Protein AF-0000000072717178 (afdb_homodimer)

Organism: Homarus americanus (NCBI:txid6706)

Radius of gyration: 22.98 Å; Cα contacts (8 Å, |Δi|>4): 422; chains: 2; bounding box: 51×67×56 Å

pLDDT: mean 92.55, std 11.94, range [27.56, 98.5]

Nearest PDB structures (foldseek):
  2ja3-assembly1_B  TM=9.381E-01  e=1.176E-19  Homo sapiens
  2ja3-assembly3_E  TM=9.297E-01  e=3.629E-19  Homo sapiens
  2ja3-assembly2_D  TM=9.290E-01  e=1.666E-18  Homo sapiens
  2ja3-assembly3_F  TM=8.965E-01  e=1.509E-16  Homo sapiens
  3fhm-assembly2_B  TM=6.274E-01  e=1.488E-05  Agrobacterium fabrum str. C58

InterPro domains:
  IPR000644 CBS domain [PF00571] (4-40)
  IPR000644 CBS domain [PF00571] (83-129)
  IPR000644 CBS domain [PS51371] (76-138)
  IPR000644 CBS domain [SM00116] (1-43)
  IPR000644 CBS domain [SM00116] (83-130)
  IPR046342 CBS domain superfamily [G3DSA:3.10.580.10] (80-133)
  IPR046342 CBS domain superfamily [SSF54631] (1-129)

Foldseek 3Di:
DFLLVLVVVLVPDDDQKDWDAPDPVQQQTQFIAGSVLSVVLSVCCCPPPPQGDRPAAEDLDPDDDPPDDHTHHHHDVVRTGRDFAEDEPPDDLVVVLVCCVVVVFQKHFYADPRHTDGMDGPVNNVVVLVVVCVVPVVVSPPD/DFLLVLVVVLVPDDDQWDWDAPDPVQQQTQFIAGSVLSVVLSVCCCVPPPQGDRPAAEALDPDDDPPDDHTHHHHDVVRTGRDFAEDEPPDDLVVVLVCCVVVVFQKHFYADPRHTDGMDGPVNNVVVLVVVCVVPVVVSPPD

Secondary structure (DSSP, 8-state):
--HHHHHHHHHH---SEEEEES-TTT-BEEEEEEHHHHHHHHHHHHHHSTT--TTSPEE-SS---SSPPSSPPEE-GGG-BS---EEETTS-HHHHHHHHHHHT-SEEEEEETTEEEEEEEHHHHHHHHHHHHHH-GGGG---/--HHHHHHHHHH---SEEEEES-TTT-BEEEEEEHHHHHHHHHHHHHHSTT--TTSPEE-SS---SSPPSSPPEE-GGG-BS---EEETTS-HHHHHHHHHHHT-SEEEEEETTEEEEEEEHHHHHHHHHHHHHH-GGGG---

Solvent-accessible surface area (backbone atoms only — not comparable to full-atom values): 16031 Å² total; per-residue (Å²): 103,25,52,48,54,50,53,50,48,61,70,75,44,86,62,72,47,44,79,38,49,78,36,89,83,69,28,29,35,52,30,34,32,44,37,68,59,50,53,52,51,52,56,48,35,64,73,70,40,86,66,41,50,57,82,14,42,54,37,67,54,95,72,73,75,80,86,68,82,72,59,49,63,46,74,48,38,86,65,47,34,56,44,64,61,56,45,36,80,66,48,53,64,70,58,50,50,50,47,34,64,63,70,64,47,63,56,36,35,29,21,57,63,31,19,60,75,48,75,46,38,43,65,55,51,53,53,50,51,51,50,46,30,71,72,39,61,77,72,60,63,77,119,103,26,53,48,54,50,52,50,47,62,71,74,46,86,62,71,49,44,78,39,50,79,37,88,86,69,28,28,35,53,28,34,31,44,38,68,60,50,53,51,50,52,56,47,36,65,72,70,40,87,64,42,48,58,80,14,42,53,37,67,54,95,71,74,76,81,86,67,83,73,59,48,63,45,75,47,37,84,65,44,36,55,45,64,62,56,46,35,80,66,47,52,64,70,57,51,49,48,47,35,65,62,69,65,46,64,56,37,35,28,20,58,64,30,19,60,76,48,74,47,38,46,67,55,50,50,52,50,50,52,50,46,31,70,73,39,59,74,72,61,63,76,120

Sequence (286 aa):
MTPDDVEQLLREMDHNGFPVVVSRQSQYLVGFVARRDLNIAINQAKKSTEGIVGESVVLFTASVPSPWMGPPPLRLRKILDLAPITITDQMPMETVVDMFRKLGLRQTLVTHNGRLLGIITKKDVLRHIKFLESEDPESVLFNMTPDDVEQLLREMDHNGFPVVVSRQSQYLVGFVARRDLNIAINQAKKSTEGIVGESVVLFTASVPSPWMGPPPLRLRKILDLAPITITDQMPMETVVDMFRKLGLRQTLVTHNGRLLGIITKKDVLRHIKFLESEDPESVLFN

Structure (mmCIF, N/CA/C/O backbone):
data_AF-0000000072717178-model_v1
#
loop_
_entity.id
_entity.type
_entity.pdbx_description
1 polymer 'H(+)/Cl(-) exchange transporter 3-like 1'
#
loop_
_atom_site.group_PDB
_atom_site.id
_atom_site.type_symbol
_atom_site.label_atom_id
_atom_site.label_alt_id
_atom_site.label_comp_id
_atom_site.label_asym_id
_atom_site.label_entity_id
_atom_site.label_seq_id
_atom_site.pdbx_PDB_ins_code
_atom_site.Cartn_x
_atom_site.Cartn_y
_atom_site.Cartn_z
_atom_site.occupancy
_atom_site.B_iso_or_equiv
_atom_site.auth_seq_id
_atom_site.auth_comp_id
_atom_site.auth_asym_id
_atom_site.auth_atom_id
_atom_site.pdbx_PDB_model_num
ATOM 1 N N . MET A 1 1 ? -6.152 22.844 -4.453 1 93.75 1 MET A N 1
ATOM 2 C CA . MET A 1 1 ? -6.93 23.391 -3.342 1 93.75 1 MET A CA 1
ATOM 3 C C . MET A 1 1 ? -6.195 24.547 -2.684 1 93.75 1 MET A C 1
ATOM 5 O O . MET A 1 1 ? -4.965 24.609 -2.697 1 93.75 1 MET A O 1
ATOM 9 N N . THR A 1 2 ? -7.039 25.516 -2.027 1 96.88 2 THR A N 1
ATOM 10 C CA . THR A 1 2 ? -6.449 26.703 -1.421 1 96.88 2 THR A CA 1
ATOM 11 C C . THR A 1 2 ? -6.504 26.625 0.102 1 96.88 2 THR A C 1
ATOM 13 O O . THR A 1 2 ? -7.176 25.75 0.656 1 96.88 2 THR A O 1
ATOM 16 N N . PRO A 1 3 ? -5.734 27.531 0.797 1 97.5 3 PRO A N 1
ATOM 17 C CA . PRO A 1 3 ? -5.855 27.594 2.256 1 97.5 3 PRO A CA 1
ATOM 18 C C . PRO A 1 3 ? -7.293 27.828 2.719 1 97.5 3 PRO A C 1
ATOM 20 O O . PRO A 1 3 ? -7.734 27.219 3.699 1 97.5 3 PRO A O 1
ATOM 23 N N . ASP A 1 4 ? -8.016 28.578 1.967 1 97.25 4 ASP A N 1
ATOM 24 C CA . ASP A 1 4 ? -9.414 28.797 2.314 1 97.25 4 ASP A CA 1
ATOM 25 C C . ASP A 1 4 ? -10.227 27.516 2.17 1 97.25 4 ASP A C 1
ATOM 27 O O . ASP A 1 4 ? -11.094 27.219 2.998 1 97.25 4 ASP A O 1
ATOM 31 N N . ASP A 1 5 ? -10.008 26.828 1.122 1 96.88 5 ASP A N 1
ATOM 32 C CA . ASP A 1 5 ? -10.672 25.547 0.936 1 96.88 5 ASP A CA 1
ATOM 33 C C . ASP A 1 5 ? -10.367 24.594 2.092 1 96.88 5 ASP A C 1
ATOM 35 O O . ASP A 1 5 ? -11.258 23.891 2.578 1 96.88 5 ASP A O 1
ATOM 39 N N . VAL A 1 6 ? -9.133 24.578 2.543 1 97.19 6 VAL A N 1
ATOM 40 C CA . VAL A 1 6 ? -8.695 23.672 3.602 1 97.19 6 VAL A CA 1
ATOM 41 C C . VAL A 1 6 ? -9.391 24.031 4.91 1 97.19 6 VAL A C 1
ATOM 43 O O . VAL A 1 6 ? -9.852 23.156 5.641 1 97.19 6 VAL A O 1
ATOM 46 N N . GLU A 1 7 ? -9.445 25.297 5.156 1 96.56 7 GLU A N 1
ATOM 47 C CA . GLU A 1 7 ? -10.133 25.734 6.363 1 96.56 7 GLU A CA 1
ATOM 48 C C . GLU A 1 7 ? -11.602 25.328 6.348 1 96.56 7 GLU A C 1
ATOM 50 O O . GLU A 1 7 ? -12.148 24.922 7.371 1 96.56 7 GLU A O 1
ATOM 55 N N . GLN A 1 8 ? -12.172 25.453 5.207 1 96.94 8 GLN A N 1
ATOM 56 C CA . GLN A 1 8 ? -13.562 25.031 5.07 1 96.94 8 GLN A CA 1
ATOM 57 C C . GLN A 1 8 ? -13.703 23.531 5.316 1 96.94 8 GLN A C 1
ATOM 59 O O . GLN A 1 8 ? -14.625 23.094 6 1 96.94 8 GLN A O 1
ATOM 64 N N . LEU A 1 9 ? -12.789 22.797 4.777 1 95.94 9 LEU A N 1
ATOM 65 C CA . LEU A 1 9 ? -12.766 21.344 4.969 1 95.94 9 LEU A CA 1
ATOM 66 C C . LEU A 1 9 ? -12.648 21 6.449 1 95.94 9 LEU A C 1
ATOM 68 O O . LEU A 1 9 ? -13.359 20.125 6.941 1 95.94 9 LEU A O 1
ATOM 72 N N . LEU A 1 10 ? -11.797 21.734 7.164 1 96.25 10 LEU A N 1
ATOM 73 C CA . LEU A 1 10 ? -11.562 21.484 8.578 1 96.25 10 LEU A CA 1
ATOM 74 C C . LEU A 1 10 ? -12.797 21.812 9.406 1 96.25 10 LEU A C 1
ATOM 76 O O . LEU A 1 10 ? -13.062 21.172 10.422 1 96.25 10 LEU A O 1
ATOM 80 N N . ARG A 1 11 ? -13.547 22.703 8.914 1 96.19 11 ARG A N 1
ATOM 81 C CA . ARG A 1 11 ? -14.766 23.094 9.617 1 96.19 11 ARG A CA 1
ATOM 82 C C . ARG A 1 11 ? -15.891 22.094 9.367 1 96.19 11 ARG A C 1
ATOM 84 O O . ARG A 1 11 ? -16.672 21.797 10.266 1 96.19 11 ARG A O 1
ATOM 91 N N . GLU A 1 12 ? -15.891 21.516 8.266 1 96.38 12 GLU A N 1
ATOM 92 C CA . GLU A 1 12 ? -17.047 20.734 7.828 1 96.38 12 GLU A CA 1
ATOM 93 C C . GLU A 1 12 ? -16.859 19.25 8.133 1 96.38 12 GLU A C 1
ATOM 95 O O . GLU A 1 12 ? -17.828 18.5 8.188 1 96.38 12 GLU A O 1
ATOM 100 N N . MET A 1 13 ? -15.625 18.844 8.242 1 92.5 13 MET A N 1
ATOM 101 C CA . MET A 1 13 ? -15.359 17.422 8.414 1 92.5 13 MET A CA 1
ATOM 102 C C . MET A 1 13 ? -14.805 17.141 9.812 1 92.5 13 MET A C 1
ATOM 104 O O . MET A 1 13 ? -14.102 17.969 10.383 1 92.5 13 MET A O 1
ATOM 108 N N . ASP A 1 14 ? -15.086 15.961 10.25 1 91.56 14 ASP A N 1
ATOM 109 C CA . ASP A 1 14 ? -14.656 15.594 11.594 1 91.56 14 ASP A CA 1
ATOM 110 C C . ASP A 1 14 ? -13.531 14.562 11.547 1 91.56 14 ASP A C 1
ATOM 112 O O . ASP A 1 14 ? -13.086 14.07 12.586 1 91.56 14 ASP A O 1
ATOM 116 N N . HIS A 1 15 ? -12.984 14.344 10.477 1 91.88 15 HIS A N 1
ATOM 117 C CA . HIS A 1 15 ? -11.93 13.352 10.336 1 91.88 15 HIS A CA 1
ATOM 118 C C . HIS A 1 15 ? -10.648 13.797 11.023 1 91.88 15 HIS A C 1
ATOM 120 O O . HIS A 1 15 ? -10.344 14.992 11.055 1 91.88 15 HIS A O 1
ATOM 126 N N . ASN A 1 16 ? -9.883 12.875 11.562 1 94.12 16 ASN A N 1
ATOM 127 C CA . ASN A 1 16 ? -8.641 13.156 12.266 1 94.12 16 ASN A CA 1
ATOM 128 C C . ASN A 1 16 ? -7.484 13.391 11.297 1 94.12 16 ASN A C 1
ATOM 130 O O . ASN A 1 16 ? -6.391 13.773 11.703 1 94.12 16 ASN A O 1
ATOM 134 N N . GLY A 1 17 ? -7.684 13.195 10.023 1 97.19 17 GLY A N 1
ATOM 135 C CA . GLY A 1 17 ? -6.703 13.422 8.969 1 97.19 17 GLY A CA 1
ATOM 136 C C . GLY A 1 17 ? -7.27 13.219 7.578 1 97.19 17 GLY A C 1
ATOM 137 O O . GLY A 1 17 ? -8.453 12.906 7.422 1 97.19 17 GLY A O 1
ATOM 138 N N . PHE A 1 18 ? -6.402 13.523 6.648 1 97.56 18 PHE A N 1
ATOM 139 C CA . PHE A 1 18 ? -6.863 13.523 5.266 1 97.56 18 PHE A CA 1
ATOM 140 C C . PHE A 1 18 ? -5.832 12.875 4.352 1 97.56 18 PHE A C 1
ATOM 142 O O . PHE A 1 18 ? -4.652 13.234 4.379 1 97.56 18 PHE A O 1
ATOM 149 N N . PRO A 1 19 ? -6.301 11.891 3.561 1 97.81 19 PRO A N 1
ATOM 150 C CA . PRO A 1 19 ? -5.383 11.375 2.543 1 97.81 19 PRO A CA 1
ATOM 151 C C . PRO A 1 19 ? -5.066 12.398 1.457 1 97.81 19 PRO A C 1
ATOM 153 O O . PRO A 1 19 ? -5.902 13.258 1.147 1 97.81 19 PRO A O 1
ATOM 156 N N . VAL A 1 20 ? -3.906 12.344 1.02 1 97.56 20 VAL A N 1
ATOM 157 C CA . VAL A 1 20 ? -3.477 13.141 -0.122 1 97.56 20 VAL A CA 1
ATOM 158 C C . VAL A 1 20 ? -3.244 12.234 -1.331 1 97.56 20 VAL A C 1
ATOM 160 O O . VAL A 1 20 ? -2.562 11.219 -1.228 1 97.56 20 VAL A O 1
ATOM 163 N N . VAL A 1 21 ? -3.859 12.594 -2.439 1 96.25 21 VAL A N 1
ATOM 164 C CA . VAL A 1 21 ? -3.736 11.805 -3.66 1 96.25 21 VAL A CA 1
ATOM 165 C C . VAL A 1 21 ? -3.119 12.656 -4.766 1 96.25 21 VAL A C 1
ATOM 167 O O . VAL A 1 21 ? -3.078 13.883 -4.66 1 96.25 21 VAL A O 1
ATOM 170 N N . VAL A 1 22 ? -2.619 11.969 -5.793 1 92.88 22 VAL A N 1
ATOM 171 C CA . VAL A 1 22 ? -1.972 12.664 -6.898 1 92.88 22 VAL A CA 1
ATOM 172 C C . VAL A 1 22 ? -2.965 13.609 -7.57 1 92.88 22 VAL A C 1
ATOM 174 O O . VAL A 1 22 ? -2.617 14.742 -7.91 1 92.88 22 VAL A O 1
ATOM 177 N N . SER A 1 23 ? -4.105 13.117 -7.777 1 93.25 23 SER A N 1
ATOM 178 C CA . SER A 1 23 ? -5.188 13.906 -8.359 1 93.25 23 SER A CA 1
ATOM 179 C C . SER A 1 23 ? -6.547 13.289 -8.047 1 93.25 23 SER A C 1
ATOM 181 O O . SER A 1 23 ? -6.637 12.109 -7.707 1 93.25 23 SER A O 1
ATOM 183 N N . ARG A 1 24 ? -7.539 14.148 -8.242 1 92.75 24 ARG A N 1
ATOM 184 C CA . ARG A 1 24 ? -8.898 13.656 -8.023 1 92.75 24 ARG A CA 1
ATOM 185 C C . ARG A 1 24 ? -9.242 12.547 -9.008 1 92.75 24 ARG A C 1
ATOM 187 O O . ARG A 1 24 ? -9.938 11.594 -8.656 1 92.75 24 ARG A O 1
ATOM 194 N N . GLN A 1 25 ? -8.688 12.617 -10.148 1 93.94 25 GLN A N 1
ATOM 195 C CA . GLN A 1 25 ? -9 11.672 -11.211 1 93.94 25 GLN A CA 1
ATOM 196 C C . GLN A 1 25 ? -8.289 10.336 -10.992 1 93.94 25 GLN A C 1
ATOM 198 O O . GLN A 1 25 ? -8.914 9.273 -11.102 1 93.94 25 GLN A O 1
ATOM 203 N N . SER A 1 26 ? -7.02 10.375 -10.609 1 91.62 26 SER A N 1
ATOM 204 C CA . SER A 1 26 ? -6.25 9.141 -10.539 1 91.62 26 SER A CA 1
ATOM 205 C C . SER A 1 26 ? -6.445 8.438 -9.203 1 91.62 26 SER A C 1
ATOM 207 O O . SER A 1 26 ? -6.398 7.211 -9.117 1 91.62 26 SER A O 1
ATOM 209 N N . GLN A 1 27 ? -6.637 9.211 -8.148 1 94.62 27 GLN A N 1
ATOM 210 C CA . GLN A 1 27 ? -6.887 8.758 -6.785 1 94.62 27 GLN A CA 1
ATOM 211 C C . GLN A 1 27 ? -5.711 7.941 -6.254 1 94.62 27 GLN A C 1
ATOM 213 O O . GLN A 1 27 ? -5.848 7.207 -5.273 1 94.62 27 GLN A O 1
ATOM 218 N N . TYR A 1 28 ? -4.516 8.078 -6.91 1 93.31 28 TYR A N 1
ATOM 219 C CA . TYR A 1 28 ? -3.352 7.375 -6.383 1 93.31 28 TYR A CA 1
ATOM 220 C C . TYR A 1 28 ? -2.861 8.023 -5.094 1 93.31 28 TYR A C 1
ATOM 222 O O . TYR A 1 28 ? -2.67 9.242 -5.039 1 93.31 28 TYR A O 1
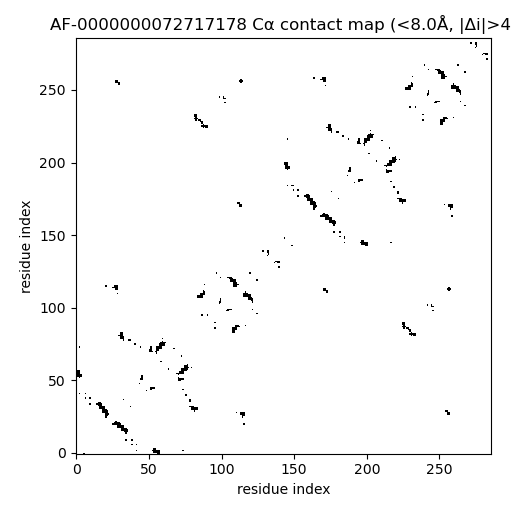ATOM 230 N N . LEU A 1 29 ? -2.66 7.203 -4.105 1 96.06 29 LEU A N 1
ATOM 231 C CA . LEU A 1 29 ? -2.348 7.684 -2.762 1 96.06 29 LEU A CA 1
ATOM 232 C C . LEU A 1 29 ? -0.903 8.164 -2.678 1 96.06 29 LEU A C 1
ATOM 234 O O . LEU A 1 29 ? 0.013 7.48 -3.141 1 96.06 29 LEU A O 1
ATOM 238 N N . VAL A 1 30 ? -0.705 9.359 -2.08 1 95.69 30 VAL A N 1
ATOM 239 C CA . VAL A 1 30 ? 0.627 9.914 -1.868 1 95.69 30 VAL A CA 1
ATOM 240 C C . VAL A 1 30 ? 0.988 9.844 -0.386 1 95.69 30 VAL A C 1
ATOM 242 O O . VAL A 1 30 ? 2.125 9.523 -0.031 1 95.69 30 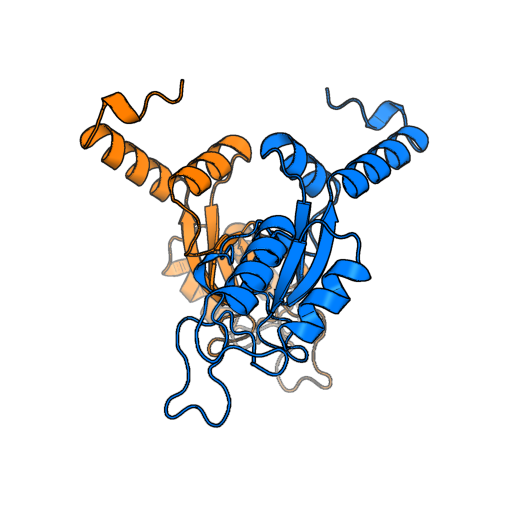VAL A O 1
ATOM 245 N N . GLY A 1 31 ? 0.033 10.164 0.408 1 97.75 31 GLY A N 1
ATOM 246 C CA . GLY A 1 31 ? 0.306 10.219 1.836 1 97.75 31 GLY A CA 1
ATOM 247 C C . GLY A 1 31 ? -0.907 10.602 2.66 1 97.75 31 GLY A C 1
ATOM 248 O O . GLY A 1 31 ? -2.045 10.445 2.213 1 97.75 31 GLY A O 1
ATOM 249 N N . PHE A 1 32 ? -0.586 10.977 3.816 1 98.38 32 PHE A N 1
ATOM 250 C CA . PHE A 1 32 ? -1.619 11.312 4.789 1 98.38 32 PHE A CA 1
ATOM 251 C C . PHE A 1 32 ? -1.189 12.5 5.648 1 98.38 32 PHE A C 1
ATOM 253 O O . PHE A 1 32 ? -0.033 12.578 6.066 1 98.38 32 PHE A O 1
ATOM 260 N N . VAL A 1 33 ? -2.195 13.461 5.867 1 98.5 33 VAL A N 1
ATOM 261 C CA . VAL A 1 33 ? -1.89 14.594 6.727 1 98.5 33 VAL A CA 1
ATOM 262 C C . VAL A 1 33 ? -2.844 14.617 7.918 1 98.5 33 VAL A C 1
ATOM 264 O O . VAL A 1 33 ? -4.059 14.492 7.75 1 98.5 33 VAL A O 1
ATOM 267 N N . ALA A 1 34 ? -2.273 14.719 9.125 1 97.94 34 ALA A N 1
ATOM 268 C CA . ALA A 1 34 ? -3.09 14.812 10.336 1 97.94 34 ALA A CA 1
ATOM 269 C C . ALA A 1 34 ? -3.824 16.156 10.398 1 97.94 34 ALA A C 1
ATOM 271 O O . ALA A 1 34 ? -3.264 17.188 10.039 1 97.94 34 ALA A O 1
ATOM 272 N N . ARG A 1 35 ? -5.016 16.125 10.844 1 97.38 35 ARG A N 1
ATOM 273 C CA . ARG A 1 35 ? -5.832 17.328 10.977 1 97.38 35 ARG A CA 1
ATOM 274 C C . ARG A 1 35 ? -5.105 18.375 11.805 1 97.38 35 ARG A C 1
ATOM 276 O O . ARG A 1 35 ? -5.051 19.547 11.414 1 97.38 35 ARG A O 1
ATOM 283 N N . ARG A 1 36 ? -4.574 17.969 12.914 1 97.38 36 ARG A N 1
ATOM 284 C CA . ARG A 1 36 ? -3.895 18.891 13.828 1 97.38 36 ARG A CA 1
ATOM 285 C C . ARG A 1 36 ? -2.756 19.625 13.117 1 97.38 36 ARG A C 1
ATOM 287 O O . ARG A 1 36 ? -2.666 20.844 13.172 1 97.38 36 ARG A O 1
ATOM 294 N N . ASP A 1 37 ? -1.938 18.875 12.43 1 98.12 37 ASP A N 1
ATOM 295 C CA . ASP A 1 37 ? -0.793 19.469 11.742 1 98.12 37 ASP A CA 1
ATOM 296 C C . ASP A 1 37 ? -1.247 20.422 10.641 1 98.12 37 ASP A C 1
ATOM 298 O O . ASP A 1 37 ? -0.659 21.484 10.445 1 98.12 37 ASP A O 1
ATOM 302 N N . LEU A 1 38 ? -2.279 20 9.969 1 97.81 38 LEU A N 1
ATOM 303 C CA . LEU A 1 38 ? -2.818 20.812 8.883 1 97.81 38 LEU A CA 1
ATOM 304 C C . LEU A 1 38 ? -3.355 22.141 9.406 1 97.81 38 LEU A C 1
ATOM 306 O O . LEU A 1 38 ? -3.059 23.188 8.852 1 97.81 38 LEU A O 1
ATOM 310 N N . ASN A 1 39 ? -4.086 22.078 10.469 1 97.38 39 ASN A N 1
ATOM 311 C CA . ASN A 1 39 ? -4.641 23.281 11.094 1 97.38 39 ASN A CA 1
ATOM 312 C C . ASN A 1 39 ? -3.543 24.234 11.523 1 97.38 39 ASN A C 1
ATOM 314 O O . ASN A 1 39 ? -3.604 25.438 11.219 1 97.38 39 ASN A O 1
ATOM 318 N N . ILE A 1 40 ? -2.545 23.734 12.133 1 97.81 40 ILE A N 1
ATOM 319 C CA . ILE A 1 40 ? -1.432 24.547 12.609 1 97.81 40 ILE A CA 1
ATOM 320 C C . ILE A 1 40 ? -0.71 25.172 11.422 1 97.81 40 ILE A C 1
ATOM 322 O O . ILE A 1 40 ? -0.432 26.375 11.43 1 97.81 40 ILE A O 1
ATOM 326 N N . ALA A 1 41 ? -0.449 24.375 10.438 1 97.88 41 ALA A N 1
ATOM 327 C CA . ALA A 1 41 ? 0.328 24.844 9.289 1 97.88 41 ALA A CA 1
ATOM 328 C C . ALA A 1 41 ? -0.412 25.953 8.539 1 97.88 41 ALA A C 1
ATOM 330 O O . ALA A 1 41 ? 0.186 26.953 8.148 1 97.88 41 ALA A O 1
ATOM 331 N N . ILE A 1 42 ? -1.714 25.844 8.359 1 96.69 42 ILE A N 1
ATOM 332 C CA . ILE A 1 42 ? -2.518 26.812 7.617 1 96.69 42 ILE A CA 1
ATOM 333 C C . ILE A 1 42 ? -2.58 28.141 8.391 1 96.69 42 ILE A C 1
ATOM 335 O O . ILE A 1 42 ? -2.379 29.203 7.82 1 96.69 42 ILE A O 1
ATOM 339 N N . ASN A 1 43 ? -2.836 28.016 9.672 1 95.94 43 ASN A N 1
ATOM 340 C CA . ASN A 1 43 ? -2.936 29.203 10.508 1 95.94 43 ASN A CA 1
ATOM 341 C C . ASN A 1 43 ? -1.61 29.953 10.578 1 95.94 43 ASN A C 1
ATOM 343 O O . ASN A 1 43 ? -1.583 31.188 10.477 1 95.94 43 ASN A O 1
ATOM 347 N N . GLN A 1 44 ? -0.558 29.188 10.703 1 96.81 44 GLN A N 1
ATOM 348 C CA . GLN A 1 44 ? 0.764 29.797 10.75 1 96.81 44 GLN A CA 1
ATOM 349 C C . GLN A 1 44 ? 1.101 30.484 9.43 1 96.81 44 GLN A C 1
ATOM 351 O O . GLN A 1 44 ? 1.641 31.594 9.414 1 96.81 44 GLN A O 1
ATOM 356 N N . ALA A 1 45 ? 0.785 29.875 8.352 1 96.19 45 ALA A N 1
ATOM 357 C CA . ALA A 1 45 ? 1.111 30.391 7.027 1 96.19 45 ALA A CA 1
ATOM 358 C C . ALA A 1 45 ? 0.362 31.703 6.762 1 96.19 45 ALA A C 1
ATOM 360 O O . ALA A 1 45 ? 0.938 32.656 6.242 1 96.19 45 ALA A O 1
ATOM 361 N N . LYS A 1 46 ? -0.812 31.812 7.098 1 92.25 46 LYS A N 1
ATOM 362 C CA . LYS A 1 46 ? -1.637 33 6.859 1 92.25 46 LYS A CA 1
ATOM 363 C C . LYS A 1 46 ? -1.162 34.188 7.703 1 92.25 46 LYS A C 1
ATOM 365 O O . LYS A 1 46 ? -1.299 35.344 7.297 1 92.25 46 LYS A O 1
ATOM 370 N N . LYS A 1 47 ? -0.496 33.844 8.781 1 93.62 47 LYS A N 1
ATOM 371 C CA . LYS A 1 47 ? -0.088 34.875 9.711 1 93.62 47 LYS A CA 1
ATOM 372 C C . LYS A 1 47 ? 1.354 35.312 9.461 1 93.62 47 LYS A C 1
ATOM 374 O O . LYS A 1 47 ? 1.684 36.5 9.562 1 93.62 47 LYS A O 1
ATOM 379 N N . SER A 1 48 ? 2.148 34.312 9.062 1 94.06 48 SER A N 1
ATOM 380 C CA . SER A 1 48 ? 3.576 34.594 9.203 1 94.06 48 SER A CA 1
ATOM 381 C C . SER A 1 48 ? 4.293 34.469 7.859 1 94.06 48 SER A C 1
ATOM 383 O O . SER A 1 48 ? 5.426 34.938 7.711 1 94.06 48 SER A O 1
ATOM 385 N N . THR A 1 49 ? 3.658 33.875 6.918 1 92.31 49 THR A N 1
ATOM 386 C CA . THR A 1 49 ? 4.383 33.625 5.676 1 92.31 49 THR A CA 1
ATOM 387 C C . THR A 1 49 ? 4.078 34.719 4.656 1 92.31 49 THR A C 1
ATOM 389 O O . THR A 1 49 ? 2.926 34.906 4.266 1 92.31 49 THR A O 1
ATOM 392 N N . GLU A 1 50 ? 5.059 35.438 4.223 1 93 50 GLU A N 1
ATOM 393 C CA . GLU A 1 50 ? 4.895 36.531 3.297 1 93 50 GLU A CA 1
ATOM 394 C C . GLU A 1 50 ? 4.297 36.094 1.973 1 93 50 GLU A C 1
ATOM 396 O O . GLU A 1 50 ? 4.762 35.094 1.387 1 93 50 GLU A O 1
ATOM 401 N N . GLY A 1 51 ? 3.293 36.812 1.541 1 94.94 51 GLY A N 1
ATOM 402 C CA . GLY A 1 51 ? 2.727 36.594 0.217 1 94.94 51 GLY A CA 1
ATOM 403 C C . GLY A 1 51 ? 1.64 35.531 0.189 1 94.94 51 GLY A C 1
ATOM 404 O O . GLY A 1 51 ? 0.874 35.438 -0.773 1 94.94 51 GLY A O 1
ATOM 405 N N . ILE A 1 52 ? 1.531 34.75 1.243 1 96.75 52 ILE A N 1
ATOM 406 C CA . ILE A 1 52 ? 0.509 33.719 1.273 1 96.75 52 ILE A CA 1
ATOM 407 C C . ILE A 1 52 ? -0.859 34.344 1.527 1 96.75 52 ILE A C 1
ATOM 409 O O . ILE A 1 52 ? -1.016 35.156 2.439 1 96.75 52 ILE A O 1
ATOM 413 N N . VAL A 1 53 ? -1.762 33.969 0.662 1 96 53 VAL A N 1
ATOM 414 C CA . VAL A 1 53 ? -3.127 34.469 0.811 1 96 53 VAL A CA 1
ATOM 415 C C . VAL A 1 53 ? -4.109 33.312 0.752 1 96 53 VAL A C 1
ATOM 417 O O . VAL A 1 53 ? -3.713 32.156 0.494 1 96 53 VAL A O 1
ATOM 420 N N . GLY A 1 54 ? -5.379 33.594 0.959 1 96.06 54 GLY A N 1
ATOM 421 C CA . GLY A 1 54 ? -6.422 32.594 0.978 1 96.06 54 GLY A CA 1
ATOM 422 C C . GLY A 1 54 ? -6.578 31.859 -0.351 1 96.06 54 GLY A C 1
ATOM 423 O O . GLY A 1 54 ? -7.043 30.719 -0.396 1 96.06 54 GLY A O 1
ATOM 424 N N . GLU A 1 55 ? -6.113 32.562 -1.432 1 95.62 55 GLU A N 1
ATOM 425 C CA . GLU A 1 55 ? -6.285 32.031 -2.781 1 95.62 55 GLU A CA 1
ATOM 426 C C . GLU A 1 55 ? -5.023 31.328 -3.264 1 95.62 55 GLU A C 1
ATOM 428 O O . GLU A 1 55 ? -5.004 30.75 -4.355 1 95.62 55 GLU A O 1
ATOM 433 N N . SER A 1 56 ? -3.99 31.297 -2.367 1 97.19 56 SER A N 1
ATOM 434 C CA . SER A 1 56 ? -2.791 30.547 -2.721 1 97.19 56 SER A CA 1
ATOM 435 C C . SER A 1 56 ? -3.102 29.062 -2.922 1 97.19 56 SER A C 1
ATOM 437 O O . SER A 1 56 ? -4.098 28.562 -2.398 1 97.19 56 SER A O 1
ATOM 439 N N . VAL A 1 57 ? -2.238 28.469 -3.691 1 96.5 57 VAL A N 1
ATOM 440 C CA . VAL A 1 57 ? -2.402 27.031 -3.893 1 96.5 57 VAL A CA 1
ATOM 441 C C . VAL A 1 57 ? -1.598 26.266 -2.844 1 96.5 57 VAL A C 1
ATOM 443 O O . VAL A 1 57 ? -0.453 26.609 -2.551 1 96.5 57 VAL A O 1
ATOM 446 N N . VAL A 1 58 ? -2.307 25.281 -2.252 1 97.38 58 VAL A N 1
ATOM 447 C CA . VAL A 1 58 ? -1.618 24.406 -1.309 1 97.38 58 VAL A CA 1
ATOM 448 C C . VAL A 1 58 ? -0.96 23.25 -2.061 1 97.38 58 VAL A C 1
ATOM 450 O O . VAL A 1 58 ? -1.609 22.578 -2.861 1 97.38 58 VAL A O 1
ATOM 453 N N . LEU A 1 59 ? 0.345 23.062 -1.831 1 96.5 59 LEU A N 1
ATOM 454 C CA . LEU A 1 59 ? 1.082 22 -2.508 1 96.5 59 LEU A CA 1
ATOM 455 C C . LEU A 1 59 ? 1.727 21.062 -1.497 1 96.5 59 LEU A C 1
ATOM 457 O O . LEU A 1 59 ? 2.275 21.516 -0.487 1 96.5 59 LEU A O 1
ATOM 461 N N . PHE A 1 60 ? 1.566 19.75 -1.802 1 95.94 60 PHE A N 1
ATOM 462 C CA . PHE A 1 60 ? 2.234 18.734 -0.988 1 95.94 60 PHE A CA 1
ATOM 463 C C . PHE A 1 60 ? 3.412 18.125 -1.74 1 95.94 60 PHE A C 1
ATOM 465 O O . PHE A 1 60 ? 3.998 17.141 -1.292 1 95.94 60 PHE A O 1
ATOM 472 N N . THR A 1 61 ? 3.75 18.703 -2.83 1 92.88 61 THR A N 1
ATOM 473 C CA . THR A 1 61 ? 4.797 18.188 -3.695 1 92.88 61 THR A CA 1
ATOM 474 C C . THR A 1 61 ? 6.172 18.672 -3.24 1 92.88 61 THR A C 1
ATOM 476 O O . THR A 1 61 ? 6.273 19.656 -2.51 1 92.88 61 THR A O 1
ATOM 479 N N . ALA A 1 62 ? 7.199 17.938 -3.67 1 88.5 62 ALA A N 1
ATOM 480 C CA . ALA A 1 62 ? 8.57 18.266 -3.297 1 88.5 62 ALA A CA 1
ATOM 481 C C . ALA A 1 62 ? 9.062 19.5 -4.047 1 88.5 62 ALA A C 1
ATOM 483 O O . ALA A 1 62 ? 9.906 20.25 -3.551 1 88.5 62 ALA A O 1
ATOM 484 N N . SER A 1 63 ? 8.594 19.781 -5.273 1 91.12 63 SER A N 1
ATOM 485 C CA . SER A 1 63 ? 9.039 20.906 -6.082 1 91.12 63 SER A CA 1
ATOM 486 C C . SER A 1 63 ? 7.855 21.75 -6.547 1 91.12 63 SER A C 1
ATOM 488 O O . SER A 1 63 ? 6.727 21.266 -6.621 1 91.12 63 SER A O 1
ATOM 490 N N . VAL A 1 64 ? 8.219 23.047 -6.645 1 91.19 64 VAL A N 1
ATOM 491 C CA . VAL A 1 64 ? 7.227 23.984 -7.156 1 91.19 64 VAL A CA 1
ATOM 492 C C . VAL A 1 64 ? 7.609 24.422 -8.562 1 91.19 64 VAL A C 1
ATOM 494 O O . VAL A 1 64 ? 8.75 24.828 -8.805 1 91.19 64 VAL A O 1
ATOM 497 N N . PRO A 1 65 ? 6.66 24.281 -9.438 1 86.5 65 PRO A N 1
ATOM 498 C CA . PRO A 1 65 ? 6.992 24.781 -10.773 1 86.5 65 PRO A CA 1
ATOM 499 C C . PRO A 1 65 ? 7.473 26.234 -10.758 1 86.5 65 PRO A C 1
ATOM 501 O O . PRO A 1 65 ? 6.973 27.047 -9.969 1 86.5 65 PRO A O 1
ATOM 504 N N . SER A 1 66 ? 8.516 26.609 -11.562 1 89.5 66 SER A N 1
ATOM 505 C CA . SER A 1 66 ? 9.055 27.969 -11.688 1 89.5 66 SER A CA 1
ATOM 506 C C . SER A 1 66 ? 9.07 28.422 -13.141 1 89.5 66 SER A C 1
ATOM 508 O O . SER A 1 66 ? 9.477 27.672 -14.031 1 89.5 66 SER A O 1
ATOM 510 N N . PRO A 1 67 ? 8.664 29.734 -13.414 1 90.69 67 PRO A N 1
ATOM 511 C CA . PRO A 1 67 ? 8.133 30.734 -12.477 1 90.69 67 PRO A CA 1
ATOM 512 C C . PRO A 1 67 ? 6.688 30.438 -12.07 1 90.69 67 PRO A C 1
ATOM 514 O O . PRO A 1 67 ? 5.938 29.828 -12.844 1 90.69 67 PRO A O 1
ATOM 517 N N . TRP A 1 68 ? 6.293 30.719 -10.758 1 91.88 68 TRP A N 1
ATOM 518 C CA . TRP A 1 68 ? 4.918 30.609 -10.273 1 91.88 68 TRP A CA 1
ATOM 519 C C . TRP A 1 68 ? 4.137 31.891 -10.555 1 91.88 68 TRP A C 1
ATOM 521 O O . TRP A 1 68 ? 4.602 33 -10.25 1 91.88 68 TRP A O 1
ATOM 531 N N . MET A 1 69 ? 3.131 31.641 -11.258 1 90.44 69 MET A N 1
ATOM 532 C CA . MET A 1 69 ? 2.295 32.781 -11.562 1 90.44 69 MET A CA 1
ATOM 533 C C . MET A 1 69 ? 1.241 33 -10.484 1 90.44 69 MET A C 1
ATOM 535 O O . MET A 1 69 ? 0.536 32.062 -10.109 1 90.44 69 MET A O 1
ATOM 539 N N . GLY A 1 70 ? 1.202 34.312 -9.914 1 90.44 70 GLY A N 1
ATOM 540 C CA . GLY A 1 70 ? 0.245 34.594 -8.859 1 90.44 70 GLY A CA 1
ATOM 541 C C . GLY A 1 70 ? 0.867 34.594 -7.473 1 90.44 70 GLY A C 1
ATOM 542 O O . GLY A 1 70 ? 2.076 34.781 -7.328 1 90.44 70 GLY A O 1
ATOM 543 N N . PRO A 1 71 ? -0.045 34.531 -6.516 1 94.56 71 PRO A N 1
ATOM 544 C CA . PRO A 1 71 ? 0.505 34.438 -5.16 1 94.56 71 PRO A CA 1
ATOM 545 C C . PRO A 1 71 ? 1.347 33.188 -4.93 1 94.56 71 PRO A C 1
ATOM 547 O O . PRO A 1 71 ? 1.054 32.156 -5.496 1 94.56 71 PRO A O 1
ATOM 550 N N . PRO A 1 72 ? 2.314 33.344 -4.133 1 95.06 72 PRO A N 1
ATOM 551 C CA . PRO A 1 72 ? 3.148 32.156 -3.846 1 95.06 72 PRO A CA 1
ATOM 552 C C . PRO A 1 72 ? 2.348 31 -3.283 1 95.06 72 PRO A C 1
ATOM 554 O O . PRO A 1 72 ? 1.413 31.203 -2.504 1 95.06 72 PRO A O 1
ATOM 557 N N . PRO A 1 73 ? 2.684 29.812 -3.697 1 96.5 73 PRO A N 1
ATOM 558 C CA . PRO A 1 73 ? 1.998 28.625 -3.16 1 96.5 73 PRO A CA 1
ATOM 559 C C . PRO A 1 73 ? 2.414 28.312 -1.729 1 96.5 73 PRO A C 1
ATOM 561 O O . PRO A 1 73 ? 3.508 28.688 -1.299 1 96.5 73 PRO A O 1
ATOM 564 N N . LEU A 1 74 ? 1.503 27.75 -0.986 1 97 74 LEU A N 1
ATOM 565 C CA . LEU A 1 74 ? 1.806 27.234 0.345 1 97 74 LEU A CA 1
ATOM 566 C C . LEU A 1 74 ? 2.271 25.781 0.274 1 97 74 LEU A C 1
ATOM 568 O O . LEU A 1 74 ? 1.484 24.891 -0.047 1 97 74 LEU A O 1
ATOM 572 N N . ARG A 1 75 ? 3.518 25.516 0.633 1 96.31 75 ARG A N 1
ATOM 573 C CA . ARG A 1 75 ? 4.094 24.172 0.572 1 96.31 75 ARG A CA 1
ATOM 574 C C . ARG A 1 75 ? 3.939 23.453 1.905 1 96.31 75 ARG A C 1
ATOM 576 O O . ARG A 1 75 ? 4.457 23.906 2.928 1 96.31 75 ARG A O 1
ATOM 583 N N . LEU A 1 76 ? 3.254 22.359 1.804 1 97.38 76 LEU A N 1
ATOM 584 C CA . LEU A 1 76 ? 2.979 21.641 3.045 1 97.38 76 LEU A CA 1
ATOM 585 C C . LEU A 1 76 ? 3.541 20.234 2.992 1 97.38 76 LEU A C 1
ATOM 587 O O . LEU A 1 76 ? 3.094 19.344 3.734 1 97.38 76 LEU A O 1
ATOM 591 N N . ARG A 1 77 ? 4.578 20.031 2.176 1 96.81 77 ARG A N 1
ATOM 592 C CA . ARG A 1 77 ? 5.211 18.719 2.029 1 96.81 77 ARG A CA 1
ATOM 593 C C . ARG A 1 77 ? 5.77 18.234 3.361 1 96.81 77 ARG A C 1
ATOM 595 O O . ARG A 1 77 ? 5.754 17.031 3.643 1 96.81 77 ARG A O 1
ATOM 602 N N . LYS A 1 78 ? 6.172 19.094 4.211 1 96.62 78 LYS A N 1
ATOM 603 C CA . LYS A 1 78 ? 6.883 18.75 5.438 1 96.62 78 LYS A CA 1
ATOM 604 C C . LYS A 1 78 ? 5.953 18.078 6.438 1 96.62 78 LYS A C 1
ATOM 606 O O . LYS A 1 78 ? 6.402 17.312 7.289 1 96.62 78 LYS A O 1
ATOM 611 N N . ILE A 1 79 ? 4.711 18.281 6.363 1 98.06 79 ILE A N 1
ATOM 612 C CA . ILE A 1 79 ? 3.812 17.703 7.355 1 98.06 79 ILE A CA 1
ATOM 613 C C . ILE A 1 79 ? 3.141 16.469 6.777 1 98.06 79 ILE A C 1
ATOM 615 O O . ILE A 1 79 ? 2.316 15.836 7.445 1 98.06 79 ILE A O 1
ATOM 619 N N . LEU A 1 80 ? 3.465 16.156 5.535 1 97.88 80 LEU A N 1
ATOM 620 C CA . LEU A 1 80 ? 2.875 15 4.871 1 97.88 80 LEU A CA 1
ATOM 621 C C . LEU A 1 80 ? 3.52 13.703 5.363 1 97.88 80 LEU A C 1
ATOM 623 O O . LEU A 1 80 ? 4.738 13.539 5.266 1 97.88 80 LEU A O 1
ATOM 627 N N . ASP A 1 81 ? 2.73 12.836 5.902 1 98.06 81 ASP A N 1
ATOM 628 C CA . ASP A 1 81 ? 3.193 11.477 6.148 1 98.06 81 ASP A CA 1
ATOM 629 C C . ASP A 1 81 ? 3.248 10.672 4.852 1 98.06 81 ASP A C 1
ATOM 631 O O . ASP A 1 81 ? 2.209 10.328 4.281 1 98.06 81 ASP A O 1
ATOM 635 N N . LEU A 1 82 ? 4.43 10.367 4.461 1 95.69 82 LEU A N 1
ATOM 636 C CA . LEU A 1 82 ? 4.625 9.711 3.176 1 95.69 82 LEU A CA 1
ATOM 637 C C . LEU A 1 82 ? 4.57 8.195 3.33 1 95.69 82 LEU A C 1
ATOM 639 O O . LEU A 1 82 ? 4.734 7.457 2.354 1 95.69 82 LEU A O 1
ATOM 643 N N . ALA A 1 83 ? 4.285 7.703 4.523 1 97.06 83 ALA A N 1
ATOM 644 C CA . ALA A 1 83 ? 4.328 6.258 4.746 1 97.06 83 ALA A CA 1
ATOM 645 C C . ALA A 1 83 ? 3.141 5.797 5.586 1 97.06 83 ALA A C 1
ATOM 647 O O . ALA A 1 83 ? 3.311 5.047 6.551 1 97.06 83 ALA A O 1
ATOM 648 N N . PRO A 1 84 ? 1.997 6.27 5.207 1 96.88 84 PRO A N 1
ATOM 649 C CA . PRO A 1 84 ? 0.858 5.738 5.961 1 96.88 84 PRO A CA 1
ATOM 650 C C . PRO A 1 84 ? 0.663 4.238 5.758 1 96.88 84 PRO A C 1
ATOM 652 O O . PRO A 1 84 ? 0.925 3.723 4.668 1 96.88 84 PRO A O 1
ATOM 655 N N . ILE A 1 85 ? 0.216 3.559 6.793 1 96.88 85 ILE A N 1
ATOM 656 C CA . ILE A 1 85 ? -0.104 2.141 6.664 1 96.88 85 ILE A CA 1
ATOM 657 C C . ILE A 1 85 ? -1.349 1.971 5.793 1 96.88 85 ILE A C 1
ATOM 659 O O . ILE A 1 85 ? -2.348 2.668 5.988 1 96.88 85 ILE A O 1
ATOM 663 N N . THR A 1 86 ? -1.225 1.122 4.844 1 97.25 86 THR A N 1
ATOM 664 C CA . THR A 1 86 ? -2.348 0.855 3.953 1 97.25 86 THR A CA 1
ATOM 665 C C . THR A 1 86 ? -2.688 -0.632 3.941 1 97.25 86 THR A C 1
ATOM 667 O O . THR A 1 86 ? -1.843 -1.471 4.262 1 97.25 86 THR A O 1
ATOM 670 N N . ILE A 1 87 ? -3.875 -0.911 3.67 1 97.31 87 ILE A N 1
ATOM 671 C CA . ILE A 1 87 ? -4.352 -2.25 3.344 1 97.31 87 ILE A CA 1
ATOM 672 C C . ILE A 1 87 ? -5.098 -2.223 2.014 1 97.31 87 ILE A C 1
ATOM 674 O O . ILE A 1 87 ? -5.43 -1.15 1.502 1 97.31 87 ILE A O 1
ATOM 678 N N . THR A 1 88 ? -5.27 -3.379 1.406 1 96.81 88 THR A N 1
ATOM 679 C CA . THR A 1 88 ? -6.066 -3.432 0.186 1 96.81 88 THR A CA 1
ATOM 680 C C . THR A 1 88 ? -7.52 -3.785 0.504 1 96.81 88 THR A C 1
ATOM 682 O O . THR A 1 88 ? -7.82 -4.254 1.603 1 96.81 88 THR A O 1
ATOM 685 N N . ASP A 1 89 ? -8.422 -3.506 -0.473 1 96.75 89 ASP A N 1
ATOM 686 C CA . ASP A 1 89 ? -9.844 -3.818 -0.325 1 96.75 89 ASP A CA 1
ATOM 687 C C . ASP A 1 89 ? -10.078 -5.324 -0.374 1 96.75 89 ASP A C 1
ATOM 689 O O . ASP A 1 89 ? -11.188 -5.797 -0.087 1 96.75 89 ASP A O 1
ATOM 693 N N . GLN A 1 90 ? -9.031 -6.07 -0.585 1 96.38 90 GLN A N 1
ATOM 694 C CA . GLN A 1 90 ? -9.141 -7.523 -0.703 1 96.38 90 GLN A CA 1
ATOM 695 C C . GLN A 1 90 ? -8.68 -8.219 0.575 1 96.38 90 GLN A C 1
ATOM 697 O O . GLN A 1 90 ? -8.836 -9.43 0.721 1 96.38 90 GLN A O 1
ATOM 702 N N . MET A 1 91 ? -8.141 -7.457 1.538 1 97.19 91 MET A N 1
ATOM 703 C CA . MET A 1 91 ? -7.633 -8.039 2.773 1 97.19 91 MET A CA 1
ATOM 704 C C . MET A 1 91 ? -8.773 -8.469 3.686 1 97.19 91 MET A C 1
ATOM 706 O O . MET A 1 91 ? -9.695 -7.695 3.943 1 97.19 91 MET A O 1
ATOM 710 N N . PRO A 1 92 ? -8.789 -9.734 4.16 1 95.75 92 PRO A N 1
ATOM 711 C CA . PRO A 1 92 ? -9.844 -10.164 5.082 1 95.75 92 PRO A CA 1
ATOM 712 C C . PRO A 1 92 ? -9.906 -9.312 6.344 1 95.75 92 PRO A C 1
ATOM 714 O O . PRO A 1 92 ? -8.867 -8.914 6.879 1 95.75 92 PRO A O 1
ATOM 717 N N . MET A 1 93 ? -11.094 -9.094 6.758 1 95 93 MET A N 1
ATOM 718 C CA . MET A 1 93 ? -11.297 -8.242 7.93 1 95 93 MET A CA 1
ATOM 719 C C . MET A 1 93 ? -10.586 -8.82 9.148 1 95 93 MET A C 1
ATOM 721 O O . MET A 1 93 ? -10.125 -8.07 10.016 1 95 93 MET A O 1
ATOM 725 N N . GLU A 1 94 ? -10.539 -10.117 9.234 1 95.38 94 GLU A N 1
ATOM 726 C CA . GLU A 1 94 ? -9.82 -10.75 10.336 1 95.38 94 GLU A CA 1
ATOM 727 C C . GLU A 1 94 ? -8.352 -10.336 10.344 1 95.38 94 GLU A C 1
ATOM 729 O O . GLU A 1 94 ? -7.773 -10.086 11.406 1 95.38 94 GLU A O 1
ATOM 734 N N . THR A 1 95 ? -7.781 -10.289 9.141 1 96.88 95 THR A N 1
ATOM 735 C CA . THR A 1 95 ? -6.391 -9.859 9.016 1 96.88 95 THR A CA 1
ATOM 736 C C . THR A 1 95 ? -6.246 -8.383 9.352 1 96.88 95 THR A C 1
ATOM 738 O O . THR A 1 95 ? -5.289 -7.984 10.023 1 96.88 95 THR A O 1
ATOM 741 N N . VAL A 1 96 ? -7.188 -7.637 8.953 1 98 96 VAL A N 1
ATOM 742 C CA . VAL A 1 96 ? -7.188 -6.211 9.258 1 98 96 VAL A CA 1
ATOM 743 C C . VAL A 1 96 ? -7.246 -6 10.766 1 98 96 VAL A C 1
ATOM 745 O O . VAL A 1 96 ? -6.461 -5.227 11.328 1 98 96 VAL A O 1
ATOM 748 N N . VAL A 1 97 ? -8.141 -6.719 11.398 1 97.44 97 VAL A N 1
ATOM 7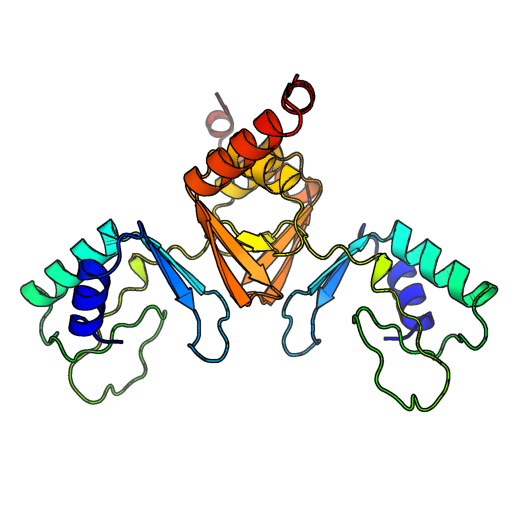49 C CA . VAL A 1 97 ? -8.289 -6.625 12.844 1 97.44 97 VAL A CA 1
ATOM 750 C C . VAL A 1 97 ? -6.965 -6.98 13.523 1 97.44 97 VAL A C 1
ATOM 752 O O . VAL A 1 97 ? -6.527 -6.289 14.445 1 97.44 97 VAL A O 1
ATOM 755 N N . ASP A 1 98 ? -6.336 -8.008 13.07 1 97.44 98 ASP A N 1
ATOM 756 C CA . ASP A 1 98 ? -5.059 -8.445 13.625 1 97.44 98 ASP A CA 1
ATOM 757 C C . ASP A 1 98 ? -3.986 -7.375 13.453 1 97.44 98 ASP A C 1
ATOM 759 O O . ASP A 1 98 ? -3.186 -7.137 14.359 1 97.44 98 ASP A O 1
ATOM 763 N N . MET A 1 99 ? -4.008 -6.754 12.328 1 98.19 99 MET A N 1
ATOM 764 C CA . MET A 1 99 ? -3.035 -5.695 12.07 1 98.19 99 MET A CA 1
ATOM 765 C C . MET A 1 99 ? -3.246 -4.52 13.023 1 98.19 99 MET A C 1
ATOM 767 O O . MET A 1 99 ? -2.283 -3.967 13.555 1 98.19 99 MET A O 1
ATOM 771 N N . PHE A 1 100 ? -4.516 -4.141 13.211 1 98.38 100 PHE A N 1
ATOM 772 C CA . PHE A 1 100 ? -4.805 -3.059 14.148 1 98.38 100 PHE A CA 1
ATOM 773 C C . PHE A 1 100 ? -4.285 -3.393 15.539 1 98.38 100 PHE A C 1
ATOM 775 O O . PHE A 1 100 ? -3.658 -2.557 16.188 1 98.38 100 PHE A O 1
ATOM 782 N N . ARG A 1 101 ? -4.531 -4.562 15.898 1 97.62 101 ARG A N 1
ATOM 783 C CA . ARG A 1 101 ? -4.152 -4.988 17.234 1 97.62 101 ARG A CA 1
ATOM 784 C C . ARG A 1 101 ? -2.635 -5.039 17.391 1 97.62 101 ARG A C 1
ATOM 786 O O . ARG A 1 101 ? -2.082 -4.484 18.344 1 97.62 101 ARG A O 1
ATOM 793 N N . LYS A 1 102 ? -1.974 -5.625 16.531 1 98.5 102 LYS A N 1
ATOM 794 C CA . LYS A 1 102 ? -0.541 -5.879 16.641 1 98.5 102 LYS A CA 1
ATOM 795 C C . LYS A 1 102 ? 0.262 -4.594 16.453 1 98.5 102 LYS A C 1
ATOM 797 O O . LYS A 1 102 ? 1.284 -4.391 17.109 1 98.5 102 LYS A O 1
ATOM 802 N N . LEU A 1 103 ? -0.209 -3.736 15.555 1 98.38 103 LEU A N 1
ATOM 803 C CA . LEU A 1 103 ? 0.554 -2.531 15.25 1 98.38 103 LEU A CA 1
ATOM 804 C C . LEU A 1 103 ? 0.045 -1.344 16.062 1 98.38 103 LEU A C 1
ATOM 806 O O . LEU A 1 103 ? 0.676 -0.284 16.078 1 98.38 103 LEU A O 1
ATOM 810 N N . GLY A 1 104 ? -1.06 -1.454 16.672 1 98.06 104 GLY A N 1
ATOM 811 C CA . GLY A 1 104 ? -1.636 -0.353 17.438 1 98.06 104 GLY A CA 1
ATOM 812 C C . GLY A 1 104 ? -2.088 0.798 16.562 1 98.06 104 GLY A C 1
ATOM 813 O O . GLY A 1 104 ? -1.773 1.958 16.828 1 98.06 104 GLY A O 1
ATOM 814 N N . LEU A 1 105 ? -2.832 0.395 15.555 1 97.81 105 LEU A N 1
ATOM 815 C CA . LEU A 1 105 ? -3.213 1.407 14.578 1 97.81 105 LEU A CA 1
ATOM 816 C C . LEU A 1 105 ? -4.434 2.188 15.047 1 97.81 105 LEU A C 1
ATOM 818 O O . LEU A 1 105 ? -5.348 1.617 15.648 1 97.81 105 LEU A O 1
ATOM 822 N N . ARG A 1 106 ? -4.457 3.516 14.781 1 97.19 106 ARG A N 1
ATOM 823 C CA . ARG A 1 106 ? -5.66 4.32 14.969 1 97.19 106 ARG A CA 1
ATOM 824 C C . ARG A 1 106 ? -6.496 4.371 13.695 1 97.19 106 ARG A C 1
ATOM 826 O O . ARG A 1 106 ? -7.719 4.512 13.75 1 97.19 106 ARG A O 1
ATOM 833 N N . GLN A 1 107 ? -5.871 4.242 12.617 1 97.31 107 GLN A N 1
ATOM 834 C CA . GLN A 1 107 ? -6.52 4.215 11.312 1 97.31 107 GLN A CA 1
ATOM 835 C C . GLN A 1 107 ? -5.613 3.58 10.258 1 97.31 107 GLN A C 1
ATOM 837 O O . GLN A 1 107 ? -4.398 3.496 10.445 1 97.31 107 GLN A O 1
ATOM 842 N N . THR A 1 108 ? -6.148 3.117 9.195 1 98.06 108 THR A N 1
ATOM 843 C CA . THR A 1 108 ? -5.422 2.705 8 1 98.06 108 THR A CA 1
ATOM 844 C C . THR A 1 108 ? -6.176 3.121 6.742 1 98.06 108 THR A C 1
ATOM 846 O O . THR A 1 108 ? -7.367 3.426 6.793 1 98.06 108 THR A O 1
ATOM 849 N N . LEU A 1 109 ? -5.414 3.23 5.664 1 98.31 109 LEU A N 1
ATOM 850 C CA . LEU A 1 109 ? -6.008 3.594 4.383 1 98.31 109 LEU A CA 1
ATOM 851 C C . LEU A 1 109 ? -6.262 2.355 3.531 1 98.31 109 LEU A C 1
ATOM 853 O O . LEU A 1 109 ? -5.43 1.443 3.492 1 98.31 109 LEU A O 1
ATOM 857 N N . VAL A 1 110 ? -7.371 2.285 2.926 1 98.31 110 VAL A N 1
ATOM 858 C CA . VAL A 1 110 ? -7.727 1.178 2.043 1 98.31 110 VAL A CA 1
ATOM 859 C C . VAL A 1 110 ? -7.457 1.567 0.592 1 98.31 110 VAL A C 1
ATOM 861 O O . VAL A 1 110 ? -7.879 2.635 0.14 1 98.31 110 VAL A O 1
ATOM 864 N N . THR A 1 111 ? -6.723 0.734 -0.079 1 96.88 111 THR A N 1
ATOM 865 C CA . THR A 1 111 ? -6.402 1.022 -1.473 1 96.88 111 THR A CA 1
ATOM 866 C C . THR A 1 111 ? -6.773 -0.155 -2.369 1 96.88 111 THR A C 1
ATOM 868 O O . THR A 1 111 ? -7 -1.265 -1.883 1 96.88 111 THR A O 1
ATOM 871 N N . HIS A 1 112 ? -6.961 0.098 -3.621 1 94.06 112 HIS A N 1
ATOM 872 C CA . HIS A 1 112 ? -7.051 -0.863 -4.715 1 94.06 112 HIS A CA 1
ATOM 873 C C . HIS A 1 112 ? -6.086 -0.507 -5.84 1 94.06 112 HIS A C 1
ATOM 875 O O . HIS A 1 112 ? -6.273 0.499 -6.531 1 94.06 112 HIS A O 1
ATOM 881 N N . ASN A 1 113 ? -5.098 -1.304 -6.035 1 89.81 113 ASN A N 1
ATOM 882 C CA . ASN A 1 113 ? -4.086 -1.025 -7.047 1 89.81 113 ASN A CA 1
ATOM 883 C C . ASN A 1 113 ? -3.465 0.355 -6.852 1 89.81 113 ASN A C 1
ATOM 885 O O . ASN A 1 113 ? -3.346 1.127 -7.805 1 89.81 113 ASN A O 1
ATOM 889 N N . GLY A 1 114 ? -3.275 0.686 -5.582 1 91.38 114 GLY A N 1
ATOM 890 C CA . GLY A 1 114 ? -2.609 1.937 -5.254 1 91.38 114 GLY A CA 1
ATOM 891 C C . GLY A 1 114 ? -3.559 3.117 -5.18 1 91.38 114 GLY A C 1
ATOM 892 O O . GLY A 1 114 ? -3.174 4.203 -4.746 1 91.38 114 GLY A O 1
ATOM 893 N N . ARG A 1 115 ? -4.793 2.859 -5.574 1 94.19 115 ARG A N 1
ATOM 894 C CA . ARG A 1 115 ? -5.797 3.922 -5.535 1 94.19 115 ARG A CA 1
ATOM 895 C C . ARG A 1 115 ? -6.523 3.939 -4.195 1 94.19 115 ARG A C 1
ATOM 897 O O . ARG A 1 115 ? -6.879 2.887 -3.662 1 94.19 115 ARG A O 1
ATOM 904 N N . LEU A 1 116 ? -6.762 5.129 -3.699 1 97.25 116 LEU A N 1
ATOM 905 C CA . LEU A 1 116 ? -7.426 5.293 -2.412 1 97.25 116 LEU A CA 1
ATOM 906 C C . LEU A 1 116 ? -8.906 4.949 -2.518 1 97.25 116 LEU A C 1
ATOM 908 O O . LEU A 1 116 ? -9.602 5.445 -3.408 1 97.25 116 LEU A O 1
ATOM 912 N N . LEU A 1 117 ? -9.422 4.086 -1.584 1 97.69 117 LEU A N 1
ATOM 913 C CA . LEU A 1 117 ? -10.844 3.764 -1.519 1 97.69 117 LEU A CA 1
ATOM 914 C C . LEU A 1 117 ? -11.484 4.379 -0.28 1 97.69 117 LEU A C 1
ATOM 916 O O . LEU A 1 117 ? -12.672 4.691 -0.284 1 97.69 117 LEU A O 1
ATOM 920 N N . GLY A 1 118 ? -10.641 4.457 0.776 1 97.69 118 GLY A N 1
ATOM 921 C CA . GLY A 1 118 ? -11.203 4.992 2.01 1 97.69 118 GLY A CA 1
ATOM 922 C C . GLY A 1 118 ? -10.273 4.832 3.199 1 97.69 118 GLY A C 1
ATOM 923 O O . GLY A 1 118 ? -9.086 4.559 3.035 1 97.69 118 GLY A O 1
ATOM 924 N N . ILE A 1 119 ? -10.867 5.117 4.363 1 97.75 119 ILE A N 1
ATOM 925 C CA . ILE A 1 119 ? -10.148 5.035 5.629 1 97.75 119 ILE A CA 1
ATOM 926 C C . ILE A 1 119 ? -10.883 4.086 6.578 1 97.75 119 ILE A C 1
ATOM 928 O O . ILE A 1 119 ? -12.117 4.102 6.648 1 97.75 119 ILE A O 1
ATOM 932 N N . ILE A 1 120 ? -10.164 3.207 7.176 1 97.81 120 ILE A N 1
ATOM 933 C CA . ILE A 1 120 ? -10.68 2.406 8.281 1 97.81 120 ILE A CA 1
ATOM 934 C C . ILE A 1 120 ? -10.086 2.904 9.602 1 97.81 120 ILE A C 1
ATOM 936 O O . ILE A 1 120 ? -8.867 3.064 9.719 1 97.81 120 ILE A O 1
ATOM 940 N N . THR A 1 121 ? -10.938 3.217 10.539 1 97.38 121 THR A N 1
ATOM 941 C CA . THR A 1 121 ? -10.484 3.67 11.852 1 97.38 121 THR A CA 1
ATOM 942 C C . THR A 1 121 ? -10.609 2.551 12.883 1 97.38 121 THR A C 1
ATOM 944 O O . THR A 1 121 ? -11.281 1.549 12.641 1 97.38 121 THR A O 1
ATOM 947 N N . LYS A 1 122 ? -9.969 2.74 13.977 1 97.62 122 LYS A N 1
ATOM 948 C CA . LYS A 1 122 ? -10.117 1.828 15.102 1 97.62 122 LYS A CA 1
ATOM 949 C C . LYS A 1 122 ? -11.578 1.687 15.508 1 97.62 122 LYS A C 1
ATOM 951 O O . LYS A 1 122 ? -12.039 0.587 15.828 1 97.62 122 LYS A O 1
ATOM 956 N N . LYS A 1 123 ? -12.273 2.74 15.391 1 96.44 123 LYS A N 1
ATOM 957 C CA . LYS A 1 123 ? -13.703 2.715 15.703 1 96.44 123 LYS A CA 1
ATOM 958 C C . LYS A 1 123 ? -14.453 1.775 14.766 1 96.44 123 LYS A C 1
ATOM 960 O O . LYS A 1 123 ? -15.336 1.031 15.203 1 96.44 123 LYS A O 1
ATOM 965 N N . ASP A 1 124 ? -14.141 1.81 13.547 1 96.19 124 ASP A N 1
ATOM 966 C CA . ASP A 1 124 ? -14.766 0.929 12.562 1 96.19 124 ASP A CA 1
ATOM 967 C C . ASP A 1 124 ? -14.5 -0.538 12.891 1 96.19 124 ASP A C 1
ATOM 969 O O . ASP A 1 124 ? -15.398 -1.373 12.805 1 96.19 124 ASP A O 1
ATOM 973 N N . VAL A 1 125 ? -13.211 -0.807 13.227 1 97.06 125 VAL A N 1
ATOM 974 C CA . VAL A 1 125 ? -12.797 -2.168 13.547 1 97.06 125 VAL A CA 1
ATOM 975 C C . VAL A 1 125 ? -13.523 -2.65 14.797 1 97.06 125 VAL A C 1
ATOM 977 O O . VAL A 1 125 ? -14.016 -3.781 14.844 1 97.06 125 VAL A O 1
ATOM 980 N N . LEU A 1 126 ? -13.617 -1.782 15.773 1 96.94 126 LEU A N 1
ATOM 981 C CA . LEU A 1 126 ? -14.297 -2.117 17.016 1 96.94 126 LEU A CA 1
ATOM 982 C C . LEU A 1 126 ? -15.773 -2.412 16.766 1 96.94 126 LEU A C 1
ATOM 984 O O . LEU A 1 126 ? -16.328 -3.348 17.344 1 96.94 126 LEU A O 1
ATOM 988 N N . ARG A 1 127 ? -16.391 -1.664 15.953 1 95.31 127 ARG A N 1
ATOM 989 C CA . ARG A 1 127 ? -17.781 -1.894 15.586 1 95.31 127 ARG A CA 1
ATOM 990 C C . ARG A 1 127 ? -17.953 -3.238 14.891 1 95.31 127 ARG A C 1
ATOM 992 O O . ARG A 1 127 ? -18.922 -3.959 15.141 1 95.31 127 ARG A O 1
ATOM 999 N N . HIS A 1 128 ? -17.016 -3.512 13.992 1 93.25 128 HIS A N 1
ATOM 1000 C CA . HIS A 1 128 ? -17.047 -4.789 13.281 1 93.25 128 HIS A CA 1
ATOM 1001 C C . HIS A 1 128 ? -16.906 -5.957 14.258 1 93.25 128 HIS A C 1
ATOM 1003 O O . HIS A 1 128 ? -17.625 -6.957 14.133 1 93.25 128 HIS A O 1
ATOM 1009 N N . ILE A 1 129 ? -16.016 -5.859 15.195 1 92.62 129 ILE A N 1
ATOM 1010 C CA . ILE A 1 129 ? -15.781 -6.895 16.203 1 92.62 129 ILE A CA 1
ATOM 1011 C C . ILE A 1 129 ? -17.047 -7.102 17.031 1 92.62 129 ILE A C 1
ATOM 1013 O O . ILE A 1 129 ? -17.453 -8.234 17.281 1 92.62 129 ILE A O 1
ATOM 1017 N N . LYS A 1 130 ? -17.656 -6.082 17.438 1 91.88 130 LYS A N 1
ATOM 1018 C CA . LYS A 1 130 ? -18.891 -6.164 18.219 1 91.88 130 LYS A CA 1
ATOM 1019 C C . LYS A 1 130 ? -19.984 -6.871 17.422 1 91.88 130 LYS A C 1
ATOM 1021 O O . LYS A 1 130 ? -20.734 -7.672 17.984 1 91.88 130 LYS A O 1
ATOM 1026 N N . PHE A 1 131 ? -20 -6.539 16.141 1 88.56 131 PHE A N 1
ATOM 1027 C CA . PHE A 1 131 ? -21 -7.172 15.273 1 88.56 131 PHE A CA 1
ATOM 1028 C C . PHE A 1 131 ? -20.766 -8.68 15.203 1 88.56 131 PHE A C 1
ATOM 1030 O O . PHE A 1 131 ? -21.719 -9.461 15.281 1 88.56 131 PHE A O 1
ATOM 1037 N N . LEU A 1 132 ? -19.5 -9.094 15.039 1 83.88 132 LEU A N 1
ATOM 1038 C CA . LEU A 1 132 ? -19.172 -10.516 14.977 1 83.88 132 LEU A CA 1
ATOM 1039 C C . LEU A 1 132 ? -19.5 -11.211 16.297 1 83.88 132 LEU A C 1
ATOM 1041 O O . LEU A 1 132 ? -19.969 -12.352 16.297 1 83.88 132 LEU A O 1
ATOM 1045 N N . GLU A 1 133 ? -19.172 -10.523 17.359 1 83.81 133 GLU A N 1
ATOM 1046 C CA . GLU A 1 133 ? -19.484 -11.078 18.672 1 83.81 133 GLU A CA 1
ATOM 1047 C C . GLU A 1 133 ? -20.984 -11.234 18.875 1 83.81 133 GLU A C 1
ATOM 1049 O O . GLU A 1 133 ? -21.438 -12.172 19.547 1 83.81 133 GLU A O 1
ATOM 1054 N N . SER A 1 134 ? -21.672 -10.32 18.391 1 83.88 134 SER A N 1
ATOM 1055 C CA . SER A 1 134 ? -23.125 -10.398 18.516 1 83.88 134 SER A CA 1
ATOM 1056 C C . SER A 1 134 ? -23.703 -11.5 17.625 1 83.88 134 SER A C 1
ATOM 1058 O O . SER A 1 134 ? -24.688 -12.148 18 1 83.88 134 SER A O 1
ATOM 1060 N N . GLU A 1 135 ? -23.031 -11.586 16.516 1 74.56 135 GLU A N 1
ATOM 1061 C CA . GLU A 1 135 ? -23.516 -12.617 15.609 1 74.56 135 GLU A CA 1
ATOM 1062 C C . GLU A 1 135 ? -23.109 -14.008 16.094 1 74.56 135 GLU A C 1
ATOM 1064 O O . GLU A 1 135 ? -23.875 -14.969 15.977 1 74.56 135 GLU A O 1
ATOM 1069 N N . ASP A 1 136 ? -21.766 -14.195 16.453 1 64 136 ASP A N 1
ATOM 1070 C CA . ASP A 1 136 ? -21.25 -15.453 17 1 64 136 ASP A CA 1
ATOM 1071 C C . ASP A 1 136 ? -20.375 -15.195 18.219 1 64 136 ASP A C 1
ATOM 1073 O O . ASP A 1 136 ? -19.141 -15.172 18.109 1 64 136 ASP A O 1
ATOM 1077 N N . PRO A 1 137 ? -21.047 -14.984 19.359 1 55.53 137 PRO A N 1
ATOM 1078 C CA . PRO A 1 137 ? -20.312 -14.672 20.594 1 55.53 137 PRO A CA 1
ATOM 1079 C C . PRO A 1 137 ? -19.172 -15.641 20.859 1 55.53 137 PRO A C 1
ATOM 1081 O O . PRO A 1 137 ? -18.172 -15.266 21.484 1 55.53 137 PRO A O 1
ATOM 1084 N N . GLU A 1 138 ? -19.25 -16.766 20.422 1 55.66 138 GLU A N 1
ATOM 1085 C CA . GLU A 1 138 ? -18.234 -17.781 20.688 1 55.66 138 GLU A CA 1
ATOM 1086 C C . GLU A 1 138 ? -17 -17.547 19.797 1 55.66 138 GLU A C 1
ATOM 1088 O O . GLU A 1 138 ? -15.922 -18.078 20.094 1 55.66 138 GLU A O 1
ATOM 1093 N N . SER A 1 139 ? -17.125 -17.125 18.719 1 46.22 139 SER A N 1
ATOM 1094 C CA . SER A 1 139 ? -16.062 -17 17.734 1 46.22 139 SER A CA 1
ATOM 1095 C C . SER A 1 139 ? -15.07 -15.914 18.109 1 46.22 139 SER A C 1
ATOM 1097 O O . SER A 1 139 ? -14.023 -15.781 17.469 1 46.22 139 SER A O 1
ATOM 1099 N N . VAL A 1 140 ? -15.484 -14.938 18.828 1 49.28 140 VAL A N 1
ATOM 1100 C CA . VAL A 1 140 ? -14.586 -13.805 19.047 1 49.28 140 VAL A CA 1
ATOM 1101 C C . VAL A 1 140 ? -13.516 -14.18 20.062 1 49.28 140 VAL A C 1
ATOM 1103 O O . VAL A 1 140 ? -12.805 -13.305 20.578 1 49.28 140 VAL A O 1
ATOM 1106 N N . LEU A 1 141 ? -13.492 -15.391 20.75 1 39.31 141 LEU A N 1
ATOM 1107 C CA . LEU A 1 141 ? -12.492 -15.688 21.781 1 39.31 141 LEU A CA 1
ATOM 1108 C C . LEU A 1 141 ? -11.086 -15.703 21.172 1 39.31 141 LEU A C 1
ATOM 1110 O O . LEU A 1 141 ? -10.75 -16.594 20.406 1 39.31 141 LEU A O 1
ATOM 1114 N N . PHE A 1 142 ? -10.703 -14.609 20.641 1 36.59 142 PHE A N 1
ATOM 1115 C CA . PHE A 1 142 ? -9.258 -14.625 20.469 1 36.59 142 PHE A CA 1
ATOM 1116 C C . PHE A 1 142 ? -8.57 -15.25 21.672 1 36.59 142 PHE A C 1
ATOM 1118 O O . PHE A 1 142 ? -8.695 -14.75 22.797 1 36.59 142 PHE A O 1
ATOM 1125 N N . ASN A 1 143 ? -8.578 -16.531 21.688 1 27.56 143 ASN A N 1
ATOM 1126 C CA . ASN A 1 143 ? -7.734 -17.203 22.672 1 27.56 143 ASN A CA 1
ATOM 1127 C C . ASN A 1 143 ? -6.348 -16.562 22.734 1 27.56 143 ASN A C 1
ATOM 1129 O O . ASN A 1 143 ? -5.809 -16.125 21.719 1 27.56 143 ASN A O 1
ATOM 1133 N N . MET B 1 1 ? 3.104 -11.766 -20.812 1 93.75 1 MET B N 1
ATOM 1134 C CA . MET B 1 1 ? 4.047 -12.867 -20.641 1 93.75 1 MET B CA 1
ATOM 1135 C C . MET B 1 1 ? 3.367 -14.203 -20.891 1 93.75 1 MET B C 1
ATOM 1137 O O . MET B 1 1 ? 2.164 -14.344 -20.672 1 93.75 1 MET B O 1
ATOM 1141 N N . THR B 1 2 ? 4.242 -15.258 -21.344 1 96.88 2 THR B N 1
ATOM 1142 C CA . THR B 1 2 ? 3.686 -16.562 -21.688 1 96.88 2 THR B CA 1
ATOM 1143 C C . THR B 1 2 ? 4.066 -17.609 -20.625 1 96.88 2 THR B C 1
ATOM 1145 O O . THR B 1 2 ? 4.922 -17.344 -19.781 1 96.88 2 THR B O 1
ATOM 1148 N N . PRO B 1 3 ? 3.373 -18.812 -20.672 1 97.5 3 PRO B N 1
ATOM 1149 C CA . PRO B 1 3 ? 3.793 -19.891 -19.781 1 97.5 3 PRO B CA 1
ATOM 1150 C C . PRO B 1 3 ? 5.266 -20.266 -19.953 1 97.5 3 PRO B C 1
ATOM 1152 O O . PRO B 1 3 ? 5.957 -20.516 -18.969 1 97.5 3 PRO B O 1
ATOM 1155 N N . ASP B 1 4 ? 5.754 -20.156 -21.141 1 97.19 4 ASP B N 1
ATOM 1156 C CA . ASP B 1 4 ? 7.172 -20.438 -21.375 1 97.19 4 ASP B CA 1
ATOM 1157 C C . ASP B 1 4 ? 8.047 -19.375 -20.703 1 97.19 4 ASP B C 1
ATOM 1159 O O . ASP B 1 4 ? 9.094 -19.703 -20.141 1 97.19 4 ASP B O 1
ATOM 1163 N N . ASP B 1 5 ? 7.68 -18.172 -20.844 1 96.88 5 ASP B N 1
ATOM 1164 C CA . ASP B 1 5 ? 8.406 -17.094 -20.172 1 96.88 5 ASP B CA 1
ATOM 1165 C C . ASP B 1 5 ? 8.438 -17.328 -18.672 1 96.88 5 ASP B C 1
ATOM 1167 O O . ASP B 1 5 ? 9.477 -17.109 -18.031 1 96.88 5 ASP B O 1
ATOM 1171 N N . VAL B 1 6 ? 7.344 -17.75 -18.094 1 97.19 6 VAL B N 1
ATOM 1172 C CA . VAL B 1 6 ? 7.223 -17.953 -16.656 1 97.19 6 VAL B CA 1
ATOM 1173 C C . VAL B 1 6 ? 8.141 -19.094 -16.203 1 97.19 6 VAL B C 1
ATOM 1175 O O . VAL B 1 6 ? 8.828 -18.984 -15.195 1 97.19 6 VAL B O 1
ATOM 1178 N N . GLU B 1 7 ? 8.125 -20.109 -16.984 1 96.62 7 GLU B N 1
ATOM 1179 C CA . GLU B 1 7 ? 9.008 -21.234 -16.656 1 96.62 7 GLU B CA 1
ATOM 1180 C C . GLU B 1 7 ? 10.469 -20.797 -16.688 1 96.62 7 GLU B C 1
ATOM 1182 O O . GLU B 1 7 ? 11.258 -21.219 -15.836 1 96.62 7 GLU B O 1
ATOM 1187 N N . GLN B 1 8 ? 10.781 -20.016 -17.641 1 96.94 8 GLN B N 1
ATOM 1188 C CA . GLN B 1 8 ? 12.141 -19.484 -17.719 1 96.94 8 GLN B CA 1
ATOM 1189 C C . GLN B 1 8 ? 12.469 -18.641 -16.5 1 96.94 8 GLN B C 1
ATOM 1191 O O . GLN B 1 8 ? 13.555 -18.75 -15.922 1 96.94 8 GLN B O 1
ATOM 1196 N N . LEU B 1 9 ? 11.531 -17.828 -16.109 1 95.94 9 LEU B N 1
ATOM 1197 C CA . LEU B 1 9 ? 11.688 -16.984 -14.938 1 95.94 9 LEU B CA 1
ATOM 1198 C C . LEU B 1 9 ? 11.922 -17.828 -13.688 1 95.94 9 LEU B C 1
ATOM 1200 O O . LEU B 1 9 ? 12.805 -17.531 -12.883 1 95.94 9 LEU B O 1
ATOM 1204 N N . LEU B 1 10 ? 11.172 -18.938 -13.578 1 96.31 10 LEU B N 1
ATOM 1205 C CA . LEU B 1 10 ? 11.266 -19.812 -12.422 1 96.31 10 LEU B CA 1
ATOM 1206 C C . LEU B 1 10 ? 12.617 -20.531 -12.391 1 96.31 10 LEU B C 1
ATOM 1208 O O . LEU B 1 10 ? 13.148 -20.812 -11.32 1 96.31 10 LEU B O 1
ATOM 1212 N N . ARG B 1 11 ? 13.156 -20.703 -13.516 1 96.25 11 ARG B N 1
ATOM 1213 C CA . ARG B 1 11 ? 14.453 -21.375 -13.602 1 96.25 11 ARG B CA 1
ATOM 1214 C C . ARG B 1 11 ? 15.594 -20.406 -13.281 1 96.25 11 ARG B C 1
ATOM 1216 O O . ARG B 1 11 ? 16.578 -20.781 -12.641 1 96.25 11 ARG B O 1
ATOM 1223 N N . GLU B 1 12 ? 15.422 -19.219 -13.57 1 96.44 12 GLU B N 1
ATOM 1224 C CA . GLU B 1 12 ? 16.531 -18.266 -13.539 1 96.44 12 GLU B CA 1
ATOM 1225 C C . GLU B 1 12 ? 16.547 -17.484 -12.227 1 96.44 12 GLU B C 1
ATOM 1227 O O . GLU B 1 12 ? 17.578 -16.922 -11.859 1 96.44 12 GLU B O 1
ATOM 1232 N N . MET B 1 13 ? 15.406 -17.406 -11.602 1 92.75 13 MET B N 1
ATOM 1233 C CA . MET B 1 13 ? 15.32 -16.578 -10.398 1 92.75 13 MET B CA 1
ATOM 1234 C C . MET B 1 13 ? 15.094 -17.453 -9.164 1 92.75 13 MET B C 1
ATOM 1236 O O . MET B 1 13 ? 14.438 -18.484 -9.242 1 92.75 13 MET B O 1
ATOM 1240 N N . ASP B 1 14 ? 15.578 -16.938 -8.078 1 91.88 14 ASP B N 1
ATOM 1241 C CA . ASP B 1 14 ? 15.477 -17.703 -6.84 1 91.88 14 ASP B CA 1
ATOM 1242 C C . ASP B 1 14 ? 14.469 -17.078 -5.883 1 91.88 14 ASP B C 1
ATOM 1244 O O . ASP B 1 14 ? 14.32 -17.516 -4.746 1 91.88 14 ASP B O 1
ATOM 1248 N N . HIS B 1 15 ? 13.727 -16.203 -6.316 1 91.94 15 HIS B N 1
ATOM 1249 C CA . HIS B 1 15 ? 12.773 -15.516 -5.457 1 91.94 15 HIS B CA 1
ATOM 1250 C C . HIS B 1 15 ? 11.625 -16.438 -5.059 1 91.94 15 HIS B C 1
ATOM 1252 O O . HIS B 1 15 ? 11.227 -17.312 -5.84 1 91.94 15 HIS B O 1
ATOM 1258 N N . ASN B 1 16 ? 11.086 -16.266 -3.867 1 94.12 16 ASN B N 1
ATOM 1259 C CA . ASN B 1 16 ? 9.992 -17.078 -3.348 1 94.12 16 ASN B CA 1
ATOM 1260 C C . ASN B 1 16 ? 8.641 -16.641 -3.918 1 94.12 16 ASN B C 1
ATOM 1262 O O . ASN B 1 16 ? 7.629 -17.312 -3.709 1 94.12 16 ASN B O 1
ATOM 1266 N N . GLY B 1 17 ? 8.586 -15.57 -4.645 1 97.25 17 GLY B N 1
ATOM 1267 C CA . GLY B 1 17 ? 7.395 -15.047 -5.293 1 97.25 17 GLY B CA 1
ATOM 1268 C C . GLY B 1 17 ? 7.672 -13.852 -6.18 1 97.25 17 GLY B C 1
ATOM 1269 O O . GLY B 1 17 ? 8.82 -13.414 -6.301 1 97.25 17 GLY B O 1
ATOM 1270 N N . PHE B 1 18 ? 6.598 -13.453 -6.82 1 97.56 18 PHE B N 1
ATOM 1271 C CA . PHE B 1 18 ? 6.754 -12.406 -7.824 1 97.56 18 PHE B CA 1
ATOM 1272 C C . PHE B 1 18 ? 5.617 -11.391 -7.73 1 97.56 18 PHE B C 1
ATOM 1274 O O . PHE B 1 18 ? 4.445 -11.766 -7.719 1 97.56 18 PHE B O 1
ATOM 1281 N N . PRO B 1 19 ? 6.004 -10.109 -7.633 1 97.81 19 PRO B N 1
ATOM 1282 C CA . PRO B 1 19 ? 4.941 -9.102 -7.727 1 97.81 19 PRO B CA 1
ATOM 1283 C C . PRO B 1 19 ? 4.305 -9.047 -9.117 1 97.81 19 PRO B C 1
ATOM 1285 O O . PRO B 1 19 ? 4.973 -9.328 -10.117 1 97.81 19 PRO B O 1
ATOM 1288 N N . VAL B 1 20 ? 3.088 -8.797 -9.109 1 97.56 20 VAL B N 1
ATOM 1289 C CA . VAL B 1 20 ? 2.35 -8.555 -10.344 1 97.56 20 VAL B CA 1
ATOM 1290 C C . VAL B 1 20 ? 1.95 -7.082 -10.438 1 97.56 20 VAL B C 1
ATOM 1292 O O . VAL B 1 20 ? 1.408 -6.523 -9.477 1 97.56 20 VAL B O 1
ATOM 1295 N N . VAL B 1 21 ? 2.273 -6.465 -11.547 1 96.25 21 VAL B N 1
ATOM 1296 C CA . VAL B 1 21 ? 1.964 -5.055 -11.75 1 96.25 21 VAL B CA 1
ATOM 1297 C C . VAL B 1 21 ? 1.05 -4.895 -12.961 1 96.25 21 VAL B C 1
ATOM 1299 O O . VAL B 1 21 ? 0.918 -5.812 -13.773 1 96.25 21 VAL B O 1
ATOM 1302 N N . VAL B 1 22 ? 0.417 -3.721 -13.039 1 92.94 22 VAL B N 1
ATOM 1303 C CA . VAL B 1 22 ? -0.515 -3.451 -14.133 1 92.94 22 VAL B CA 1
ATOM 1304 C C . VAL B 1 22 ? 0.22 -3.529 -15.469 1 92.94 22 VAL B C 1
ATOM 1306 O O . VAL B 1 22 ? -0.297 -4.094 -16.438 1 92.94 22 VAL B O 1
ATOM 1309 N N . SER B 1 23 ? 1.32 -2.932 -15.5 1 93.19 23 SER B N 1
ATOM 1310 C CA . SER B 1 23 ? 2.178 -2.951 -16.688 1 93.19 23 SER B CA 1
ATOM 1311 C C . SER B 1 23 ? 3.625 -2.633 -16.328 1 93.19 23 SER B C 1
ATOM 1313 O O . SER B 1 23 ? 3.895 -2.066 -15.266 1 93.19 23 SER B O 1
ATOM 1315 N N . ARG B 1 24 ? 4.477 -2.977 -17.281 1 92.88 24 ARG B N 1
ATOM 1316 C CA . ARG B 1 24 ? 5.887 -2.674 -17.078 1 92.88 24 ARG B CA 1
ATOM 1317 C C . ARG B 1 24 ? 6.117 -1.169 -16.984 1 92.88 24 ARG B C 1
ATOM 1319 O O . ARG B 1 24 ? 6.953 -0.71 -16.203 1 92.88 24 ARG B O 1
ATOM 1326 N N . GLN B 1 25 ? 5.332 -0.445 -17.656 1 93.94 25 GLN B N 1
ATOM 1327 C CA . GLN B 1 25 ? 5.496 1.003 -17.734 1 93.94 25 GLN B CA 1
ATOM 1328 C C . GLN B 1 25 ? 4.98 1.683 -16.469 1 93.94 25 GLN B C 1
ATOM 1330 O O . GLN B 1 25 ? 5.656 2.543 -15.898 1 93.94 25 GLN B O 1
ATOM 1335 N N . SER B 1 26 ? 3.814 1.257 -15.984 1 91.62 26 SER B N 1
ATOM 1336 C CA . SER B 1 26 ? 3.193 1.975 -14.875 1 91.62 26 SER B CA 1
ATOM 1337 C C . SER B 1 26 ? 3.73 1.488 -13.531 1 91.62 26 SER B C 1
ATOM 1339 O O . SER B 1 26 ? 3.801 2.256 -12.57 1 91.62 26 SER B O 1
ATOM 1341 N N . GLN B 1 27 ? 4.082 0.228 -13.438 1 94.75 27 GLN B N 1
ATOM 1342 C CA . GLN B 1 27 ? 4.656 -0.428 -12.266 1 94.75 27 GLN B CA 1
ATOM 1343 C C . GLN B 1 27 ? 3.697 -0.367 -11.078 1 94.75 27 GLN B C 1
ATOM 1345 O O . GLN B 1 27 ? 4.109 -0.559 -9.938 1 94.75 27 GLN B O 1
ATOM 1350 N N . TYR B 1 28 ? 2.387 -0.087 -11.359 1 93.31 28 TYR B N 1
ATOM 1351 C CA . TYR B 1 28 ? 1.43 -0.098 -10.258 1 93.31 28 TYR B CA 1
ATOM 1352 C C . TYR B 1 28 ? 1.163 -1.521 -9.781 1 93.31 28 TYR B C 1
ATOM 1354 O O . TYR B 1 28 ? 0.873 -2.408 -10.586 1 93.31 28 TYR B O 1
ATOM 1362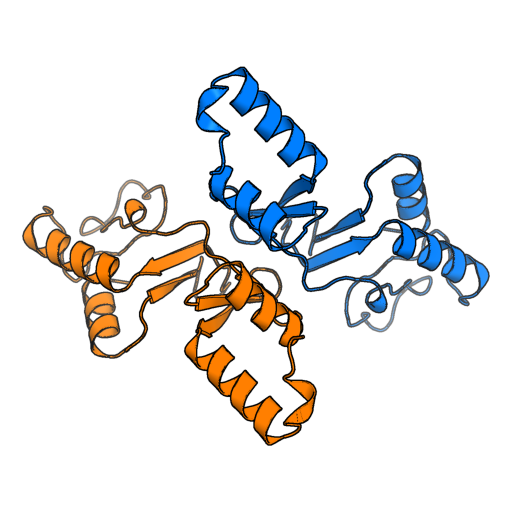 N N . LEU B 1 29 ? 1.252 -1.696 -8.492 1 96 29 LEU B N 1
ATOM 1363 C CA . LEU B 1 29 ? 1.189 -3.023 -7.887 1 96 29 LEU B CA 1
ATOM 1364 C C . LEU B 1 29 ? -0.243 -3.547 -7.875 1 96 29 LEU B C 1
ATOM 1366 O O . LEU B 1 29 ? -1.168 -2.83 -7.484 1 96 29 LEU B O 1
ATOM 1370 N N . VAL B 1 30 ? -0.414 -4.816 -8.305 1 95.69 30 VAL B N 1
ATOM 1371 C CA . VAL B 1 30 ? -1.717 -5.473 -8.289 1 95.69 30 VAL B CA 1
ATOM 1372 C C . VAL B 1 30 ? -1.745 -6.535 -7.191 1 95.69 30 VAL B C 1
ATOM 1374 O O . VAL B 1 30 ? -2.746 -6.684 -6.488 1 95.69 30 VAL B O 1
ATOM 1377 N N . GLY B 1 31 ? -0.685 -7.242 -7.105 1 97.75 31 GLY B N 1
ATOM 1378 C CA . GLY B 1 31 ? -0.65 -8.344 -6.156 1 97.75 31 GLY B CA 1
ATOM 1379 C C . GLY B 1 31 ? 0.67 -9.086 -6.152 1 97.75 31 GLY B C 1
ATOM 1380 O O . GLY B 1 31 ? 1.696 -8.547 -6.57 1 97.75 31 GLY B O 1
ATOM 1381 N N . PHE B 1 32 ? 0.583 -10.195 -5.598 1 98.31 32 PHE B N 1
ATOM 1382 C CA . PHE B 1 32 ? 1.763 -11.039 -5.43 1 98.31 32 PHE B CA 1
ATOM 1383 C C . PHE B 1 32 ? 1.417 -12.508 -5.637 1 98.31 32 PHE B C 1
ATOM 1385 O O . PHE B 1 32 ? 0.373 -12.977 -5.176 1 98.31 32 PHE B O 1
ATOM 1392 N N . VAL B 1 33 ? 2.342 -13.227 -6.398 1 98.5 33 VAL B N 1
ATOM 1393 C CA . VAL B 1 33 ? 2.119 -14.656 -6.598 1 98.5 33 VAL B CA 1
ATOM 1394 C C . VAL B 1 33 ? 3.299 -15.445 -6.035 1 98.5 33 VAL B C 1
ATOM 1396 O O . VAL B 1 33 ? 4.457 -15.125 -6.312 1 98.5 33 VAL B O 1
ATOM 1399 N N . ALA B 1 34 ? 2.99 -16.438 -5.199 1 97.94 34 ALA B N 1
ATOM 1400 C CA . ALA B 1 34 ? 4.031 -17.312 -4.648 1 97.94 34 ALA B CA 1
ATOM 1401 C C . ALA B 1 34 ? 4.629 -18.203 -5.734 1 97.94 34 ALA B C 1
ATOM 1403 O O . ALA B 1 34 ? 3.91 -18.703 -6.594 1 97.94 34 ALA B O 1
ATOM 1404 N N . ARG B 1 35 ? 5.895 -18.391 -5.672 1 97.38 35 ARG B N 1
ATOM 1405 C CA . ARG B 1 35 ? 6.602 -19.234 -6.625 1 97.38 35 ARG B CA 1
ATOM 1406 C C . ARG B 1 35 ? 5.973 -20.625 -6.699 1 97.38 35 ARG B C 1
ATOM 1408 O O . ARG B 1 35 ? 5.727 -21.141 -7.789 1 97.38 35 ARG B O 1
ATOM 1415 N N . ARG B 1 36 ? 5.73 -21.203 -5.559 1 97.31 36 ARG B N 1
ATOM 1416 C CA . ARG B 1 36 ? 5.172 -22.547 -5.488 1 97.31 36 ARG B CA 1
ATOM 1417 C C . ARG B 1 36 ? 3.848 -22.641 -6.234 1 97.31 36 ARG B C 1
ATOM 1419 O O . ARG B 1 36 ? 3.656 -23.531 -7.066 1 97.31 36 ARG B O 1
ATOM 1426 N N . ASP B 1 37 ? 2.982 -21.719 -5.973 1 98.06 37 ASP B N 1
ATOM 1427 C CA . ASP B 1 37 ? 1.669 -21.719 -6.605 1 98.06 37 ASP B CA 1
ATOM 1428 C C . ASP B 1 37 ? 1.786 -21.531 -8.117 1 98.06 37 ASP B C 1
ATOM 1430 O O . ASP B 1 37 ? 1.072 -22.172 -8.891 1 98.06 37 ASP B O 1
ATOM 1434 N N . LEU B 1 38 ? 2.68 -20.656 -8.469 1 97.81 38 LEU B N 1
ATOM 1435 C CA . LEU B 1 38 ? 2.896 -20.359 -9.883 1 97.81 38 LEU B CA 1
ATOM 1436 C C . LEU B 1 38 ? 3.402 -21.594 -10.617 1 97.81 38 LEU B C 1
ATOM 1438 O O . LEU B 1 38 ? 2.896 -21.938 -11.695 1 97.81 38 LEU B O 1
ATOM 1442 N N . ASN B 1 39 ? 4.359 -22.266 -10.031 1 97.38 39 ASN B N 1
ATOM 1443 C CA . ASN B 1 39 ? 4.918 -23.484 -10.609 1 97.38 39 ASN B CA 1
ATOM 1444 C C . ASN B 1 39 ? 3.85 -24.547 -10.797 1 97.38 39 ASN B C 1
ATOM 1446 O O . ASN B 1 39 ? 3.729 -25.141 -11.875 1 97.38 39 ASN B O 1
ATOM 1450 N N . ILE B 1 40 ? 3.051 -24.734 -9.812 1 97.81 40 ILE B N 1
ATOM 1451 C CA . ILE B 1 40 ? 1.991 -25.75 -9.852 1 97.81 40 ILE B CA 1
ATOM 1452 C C . ILE B 1 40 ? 0.978 -25.391 -10.938 1 97.81 40 ILE B C 1
ATOM 1454 O O . ILE B 1 40 ? 0.596 -26.234 -11.742 1 97.81 40 ILE B O 1
ATOM 1458 N N . ALA B 1 41 ? 0.588 -24.156 -10.953 1 97.88 41 ALA B N 1
ATOM 1459 C CA . ALA B 1 41 ? -0.455 -23.703 -11.875 1 97.88 41 ALA B CA 1
ATOM 1460 C C . ALA B 1 41 ? 0.002 -23.844 -13.32 1 97.88 41 ALA B C 1
ATOM 1462 O O . ALA B 1 41 ? -0.758 -24.297 -14.18 1 97.88 41 ALA B O 1
ATOM 1463 N N . ILE B 1 42 ? 1.237 -23.516 -13.648 1 96.75 42 ILE B N 1
ATOM 1464 C CA . ILE B 1 42 ? 1.771 -23.562 -15.008 1 96.75 42 ILE B CA 1
ATOM 1465 C C . ILE B 1 42 ? 1.874 -25.016 -15.477 1 96.75 42 ILE B C 1
ATOM 1467 O O . ILE B 1 42 ? 1.456 -25.344 -16.578 1 96.75 42 ILE B O 1
ATOM 1471 N N . ASN B 1 43 ? 2.4 -25.828 -14.602 1 95.94 43 ASN B N 1
ATOM 1472 C CA . ASN B 1 43 ? 2.564 -27.234 -14.938 1 95.94 43 ASN B CA 1
ATOM 1473 C C . ASN B 1 43 ? 1.22 -27.922 -15.164 1 95.94 43 ASN B C 1
ATOM 1475 O O . ASN B 1 43 ? 1.057 -28.688 -16.109 1 95.94 43 ASN B O 1
ATOM 1479 N N . GLN B 1 44 ? 0.302 -27.594 -14.289 1 96.88 44 GLN B N 1
ATOM 1480 C CA . GLN B 1 44 ? -1.031 -28.172 -14.43 1 96.88 44 GLN B CA 1
ATOM 1481 C C . GLN B 1 44 ? -1.703 -27.703 -15.719 1 96.88 44 GLN B C 1
ATOM 1483 O O . GLN B 1 44 ? -2.336 -28.5 -16.422 1 96.88 44 GLN B O 1
ATOM 1488 N N . ALA B 1 45 ? -1.575 -26.484 -16.031 1 96.19 45 ALA B N 1
ATOM 1489 C CA . ALA B 1 45 ? -2.223 -25.906 -17.219 1 96.19 45 ALA B CA 1
ATOM 1490 C C . ALA B 1 45 ? -1.671 -26.531 -18.5 1 96.19 45 ALA B C 1
ATOM 1492 O O . ALA B 1 45 ? -2.43 -26.859 -19.406 1 96.19 45 ALA B O 1
ATOM 1493 N N . LYS B 1 46 ? -0.455 -26.734 -18.609 1 92.44 46 LYS B N 1
ATOM 1494 C CA . LYS B 1 46 ? 0.187 -27.297 -19.797 1 92.44 46 LYS B CA 1
ATOM 1495 C C . LYS B 1 46 ? -0.201 -28.75 -20 1 92.44 46 LYS B C 1
ATOM 1497 O O . LYS B 1 46 ? -0.258 -29.234 -21.141 1 92.44 46 LYS B O 1
ATOM 1502 N N . LYS B 1 47 ? -0.589 -29.359 -18.906 1 93.75 47 LYS B N 1
ATOM 1503 C CA . LYS B 1 47 ? -0.882 -30.797 -18.984 1 93.75 47 LYS B CA 1
ATOM 1504 C C . LYS B 1 47 ? -2.379 -31.047 -19.156 1 93.75 47 LYS B C 1
ATOM 1506 O O . LYS B 1 47 ? -2.785 -31.953 -19.875 1 93.75 47 LYS B O 1
ATOM 1511 N N . SER B 1 48 ? -3.146 -30.156 -18.547 1 94.06 48 SER B N 1
ATOM 1512 C CA . SER B 1 48 ? -4.531 -30.578 -18.359 1 94.06 48 SER B CA 1
ATOM 1513 C C . SER B 1 48 ? -5.504 -29.578 -18.984 1 94.06 48 SER B C 1
ATOM 1515 O O . SER B 1 48 ? -6.68 -29.906 -19.172 1 94.06 48 SER B O 1
ATOM 1517 N N . THR B 1 49 ? -5.039 -28.438 -19.266 1 92.31 49 THR B N 1
ATOM 1518 C CA . THR B 1 49 ? -5.988 -27.438 -19.75 1 92.31 49 THR B CA 1
ATOM 1519 C C . THR B 1 49 ? -6.016 -27.406 -21.281 1 92.31 49 THR B C 1
ATOM 1521 O O . THR B 1 49 ? -4.996 -27.156 -21.922 1 92.31 49 THR B O 1
ATOM 1524 N N . GLU B 1 50 ? -7.133 -27.672 -21.875 1 92.94 50 GLU B N 1
ATOM 1525 C CA . GLU B 1 50 ? -7.277 -27.734 -23.328 1 92.94 50 GLU B CA 1
ATOM 1526 C C . GLU B 1 50 ? -6.93 -26.406 -23.984 1 92.94 50 GLU B C 1
ATOM 1528 O O . GLU B 1 50 ? -7.406 -25.344 -23.547 1 92.94 50 GLU B O 1
ATOM 1533 N N . GLY B 1 51 ? -6.102 -26.484 -25 1 94.94 51 GLY B N 1
ATOM 1534 C CA . GLY B 1 51 ? -5.809 -25.344 -25.828 1 94.94 51 GLY B CA 1
ATOM 1535 C C . GLY B 1 51 ? -4.66 -24.5 -25.312 1 94.94 51 GLY B C 1
ATOM 1536 O O . GLY B 1 51 ? -4.113 -23.672 -26.047 1 94.94 51 GLY B O 1
ATOM 1537 N N . ILE B 1 52 ? -4.266 -24.719 -24.078 1 96.69 52 ILE B N 1
ATOM 1538 C CA . ILE B 1 52 ? -3.166 -23.938 -23.531 1 96.69 52 ILE B CA 1
ATOM 1539 C C . ILE B 1 52 ? -1.84 -24.422 -24.094 1 96.69 52 ILE B C 1
ATOM 1541 O O . ILE B 1 52 ? -1.574 -25.625 -24.125 1 96.69 52 ILE B O 1
ATOM 1545 N N . VAL B 1 53 ? -1.111 -23.469 -24.578 1 96 53 VAL B N 1
ATOM 1546 C CA . VAL B 1 53 ? 0.202 -23.781 -25.125 1 96 53 VAL B CA 1
ATOM 1547 C C . VAL B 1 53 ? 1.253 -22.859 -24.531 1 96 53 VAL B C 1
ATOM 1549 O O . VAL B 1 53 ? 0.919 -21.922 -23.797 1 96 53 VAL B O 1
ATOM 1552 N N . GLY B 1 54 ? 2.504 -23.094 -24.875 1 96 54 GLY B N 1
ATOM 1553 C CA . GLY B 1 54 ? 3.615 -22.312 -24.344 1 96 54 GLY B CA 1
ATOM 1554 C C . GLY B 1 54 ? 3.555 -20.844 -24.734 1 96 54 GLY B C 1
ATOM 1555 O O . GLY B 1 54 ? 4.102 -20 -24.031 1 96 54 GLY B O 1
ATOM 1556 N N . GLU B 1 55 ? 2.811 -20.578 -25.859 1 95.5 55 GLU B N 1
ATOM 1557 C CA . GLU B 1 55 ? 2.744 -19.234 -26.391 1 95.5 55 GLU B CA 1
ATOM 1558 C C . GLU B 1 55 ? 1.479 -18.516 -25.922 1 95.5 55 GLU B C 1
ATOM 1560 O O . GLU B 1 55 ? 1.282 -17.328 -26.219 1 95.5 55 GLU B O 1
ATOM 1565 N N . SER B 1 56 ? 0.665 -19.234 -25.109 1 97.12 56 SER B N 1
ATOM 1566 C CA . SER B 1 56 ? -0.508 -18.578 -24.547 1 97.12 56 SER B CA 1
ATOM 1567 C C . SER B 1 56 ? -0.109 -17.406 -23.672 1 97.12 56 SER B C 1
ATOM 1569 O O . SER B 1 56 ? 1.017 -17.344 -23.172 1 97.12 56 SER B O 1
ATOM 1571 N N . VAL B 1 57 ? -1.061 -16.5 -23.547 1 96.5 57 VAL B N 1
ATOM 1572 C CA . VAL B 1 57 ? -0.807 -15.367 -22.672 1 96.5 57 VAL B CA 1
ATOM 1573 C C . VAL B 1 57 ? -1.292 -15.688 -21.25 1 96.5 57 VAL B C 1
ATOM 1575 O O . VAL B 1 57 ? -2.377 -16.25 -21.078 1 96.5 57 VAL B O 1
ATOM 1578 N N . VAL B 1 58 ? -0.39 -15.383 -20.312 1 97.31 58 VAL B N 1
ATOM 1579 C CA . VAL B 1 58 ? -0.775 -15.531 -18.906 1 97.31 58 VAL B CA 1
ATOM 1580 C C . VAL B 1 58 ? -1.467 -14.258 -18.422 1 97.31 58 VAL B C 1
ATOM 1582 O O . VAL B 1 58 ? -0.944 -13.156 -18.594 1 97.31 58 VAL B O 1
ATOM 1585 N N . LEU B 1 59 ? -2.662 -14.43 -17.859 1 96.44 59 LEU B N 1
ATOM 1586 C CA . LEU B 1 59 ? -3.422 -13.281 -17.375 1 96.44 59 LEU B CA 1
ATOM 1587 C C . LEU B 1 59 ? -3.742 -13.43 -15.898 1 96.44 59 LEU B C 1
ATOM 1589 O O . LEU B 1 59 ? -4.098 -14.523 -15.445 1 96.44 59 LEU B O 1
ATOM 1593 N N . PHE B 1 60 ? -3.541 -12.305 -15.172 1 95.88 60 PHE B N 1
ATOM 1594 C CA . PHE B 1 60 ? -3.926 -12.266 -13.766 1 95.88 60 PHE B CA 1
ATOM 1595 C C . PHE B 1 60 ? -5.172 -11.414 -13.57 1 95.88 60 PHE B C 1
ATOM 1597 O O . PHE B 1 60 ? -5.555 -11.117 -12.438 1 95.88 60 PHE B O 1
ATOM 1604 N N . THR B 1 61 ? -5.789 -11.047 -14.625 1 92.62 61 THR B N 1
ATOM 1605 C CA . THR B 1 61 ? -6.941 -10.156 -14.586 1 92.62 61 THR B CA 1
ATOM 1606 C C . THR B 1 61 ? -8.227 -10.945 -14.352 1 92.62 61 THR B C 1
ATOM 1608 O O . THR B 1 61 ? -8.266 -12.156 -14.562 1 92.62 61 THR B O 1
ATOM 1611 N N . ALA B 1 62 ? -9.242 -10.219 -13.891 1 88.25 62 ALA B N 1
ATOM 1612 C CA . ALA B 1 62 ? -10.531 -10.844 -13.594 1 88.25 62 ALA B CA 1
ATOM 1613 C C . ALA B 1 62 ? -11.281 -11.18 -14.883 1 88.25 62 ALA B C 1
ATOM 1615 O O . ALA B 1 62 ? -12.078 -12.125 -14.914 1 88.25 62 ALA B O 1
ATOM 1616 N N . SER B 1 63 ? -11.125 -10.438 -15.969 1 90.88 63 SER B N 1
ATOM 1617 C CA . SER B 1 63 ? -11.828 -10.664 -17.219 1 90.88 63 SER B CA 1
ATOM 1618 C C . SER B 1 63 ? -10.859 -10.797 -18.391 1 90.88 63 SER B C 1
ATOM 1620 O O . SER B 1 63 ? -9.727 -10.305 -18.328 1 90.88 63 SER B O 1
ATOM 1622 N N . VAL B 1 64 ? -11.375 -11.641 -19.312 1 91.19 64 VAL B N 1
ATOM 1623 C CA . VAL B 1 64 ? -10.602 -11.828 -20.531 1 91.19 64 VAL B CA 1
ATOM 1624 C C . VAL B 1 64 ? -11.312 -11.148 -21.703 1 91.19 64 VAL B C 1
ATOM 1626 O O . VAL B 1 64 ? -12.516 -11.352 -21.906 1 91.19 64 VAL B O 1
ATOM 1629 N N . PRO B 1 65 ? -10.562 -10.32 -22.359 1 86.56 65 PRO B N 1
ATOM 1630 C CA . PRO B 1 65 ? -11.219 -9.734 -23.531 1 86.56 65 PRO B CA 1
ATOM 1631 C C . PRO B 1 65 ? -11.812 -10.781 -24.469 1 86.56 65 PRO B C 1
ATOM 1633 O O . PRO B 1 65 ? -11.234 -11.852 -24.641 1 86.56 65 PRO B O 1
ATOM 1636 N N . SER B 1 66 ? -13.031 -10.547 -25.062 1 89.5 66 SER B N 1
ATOM 1637 C CA . SER B 1 66 ? -13.711 -11.43 -26 1 89.5 66 SER B CA 1
ATOM 1638 C C . SER B 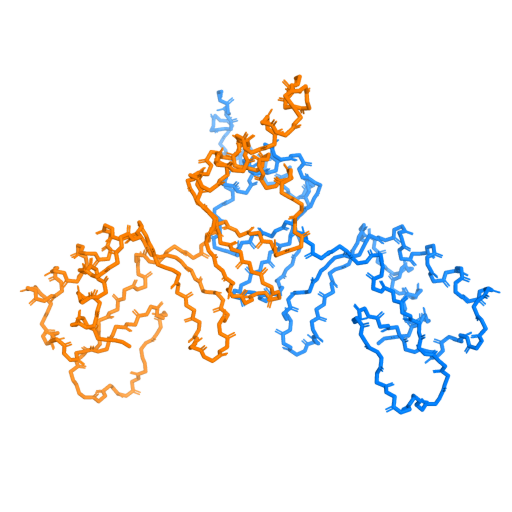1 66 ? -14.078 -10.688 -27.281 1 89.5 66 SER B C 1
ATOM 1640 O O . SER B 1 66 ? -14.609 -9.578 -27.234 1 89.5 66 SER B O 1
ATOM 1642 N N . PRO B 1 67 ? -13.859 -11.344 -28.5 1 90.69 67 PRO B N 1
ATOM 1643 C CA . PRO B 1 67 ? -13.227 -12.648 -28.719 1 90.69 67 PRO B CA 1
ATOM 1644 C C . PRO B 1 67 ? -11.711 -12.609 -28.562 1 90.69 67 PRO B C 1
ATOM 1646 O O . PRO B 1 67 ? -11.094 -11.562 -28.781 1 90.69 67 PRO B O 1
ATOM 1649 N N . TRP B 1 68 ? -11.078 -13.719 -27.984 1 91.94 68 TRP B N 1
ATOM 1650 C CA . TRP B 1 68 ? -9.625 -13.867 -27.891 1 91.94 68 TRP B CA 1
ATOM 1651 C C . TRP B 1 68 ? -9.047 -14.453 -29.172 1 91.94 68 TRP B C 1
ATOM 1653 O O . TRP B 1 68 ? -9.531 -15.477 -29.656 1 91.94 68 TRP B O 1
ATOM 1663 N N . MET B 1 69 ? -8.195 -13.68 -29.641 1 90.56 69 MET B N 1
ATOM 1664 C CA . MET B 1 69 ? -7.551 -14.172 -30.859 1 90.56 69 MET B CA 1
ATOM 1665 C C . MET B 1 69 ? -6.316 -15 -30.531 1 90.56 69 MET B C 1
ATOM 1667 O O . MET B 1 69 ? -5.465 -14.57 -29.75 1 90.56 69 MET B O 1
ATOM 1671 N N . GLY B 1 70 ? -6.273 -16.297 -31.125 1 90.5 70 GLY B N 1
ATOM 1672 C CA . GLY B 1 70 ? -5.145 -17.172 -30.828 1 90.5 70 GLY B CA 1
ATOM 1673 C C . GLY B 1 70 ? -5.457 -18.219 -29.781 1 90.5 70 GLY B C 1
ATOM 1674 O O . GLY B 1 70 ? -6.621 -18.562 -29.562 1 90.5 70 GLY B O 1
ATOM 1675 N N . PRO B 1 71 ? -4.371 -18.781 -29.328 1 94.5 71 PRO B N 1
ATOM 1676 C CA . PRO B 1 71 ? -4.609 -19.766 -28.266 1 94.5 71 PRO B CA 1
ATOM 1677 C C . PRO B 1 71 ? -5.262 -19.156 -27.031 1 94.5 71 PRO B C 1
ATOM 1679 O O . PRO B 1 71 ? -4.992 -18 -26.688 1 94.5 71 PRO B O 1
ATOM 1682 N N . PRO B 1 72 ? -6.043 -19.922 -26.406 1 95 72 PRO B N 1
ATOM 1683 C CA . PRO B 1 72 ? -6.68 -19.406 -25.188 1 95 72 PRO B CA 1
ATOM 1684 C C . PRO B 1 72 ? -5.668 -18.953 -24.141 1 95 72 PRO B C 1
ATOM 1686 O O . PRO B 1 72 ? -4.617 -19.578 -23.984 1 95 72 PRO B O 1
ATOM 1689 N N . PRO B 1 73 ? -5.969 -17.859 -23.469 1 96.44 73 PRO B N 1
ATOM 1690 C CA . PRO B 1 73 ? -5.074 -17.391 -22.406 1 96.44 73 PRO B CA 1
ATOM 1691 C C . PRO B 1 73 ? -5.152 -18.25 -21.156 1 96.44 73 PRO B C 1
ATOM 1693 O O . PRO B 1 73 ? -6.16 -18.906 -20.906 1 96.44 73 PRO B O 1
ATOM 1696 N N . LEU B 1 74 ? -4.062 -18.328 -20.453 1 97 74 LEU B N 1
ATOM 1697 C CA . LEU B 1 74 ? -4.027 -18.969 -19.141 1 97 74 LEU B CA 1
ATOM 1698 C C . LEU B 1 74 ? -4.355 -17.969 -18.047 1 97 74 LEU B C 1
ATOM 1700 O O . LEU B 1 74 ? -3.568 -17.062 -17.766 1 97 74 LEU B O 1
ATOM 1704 N N . ARG B 1 75 ? -5.473 -18.156 -17.344 1 96.31 75 ARG B N 1
ATOM 1705 C CA . ARG B 1 75 ? -5.914 -17.25 -16.297 1 96.31 75 ARG B CA 1
ATOM 1706 C C . ARG B 1 75 ? -5.414 -17.719 -14.93 1 96.31 75 ARG B C 1
ATOM 1708 O O . ARG B 1 75 ? -5.742 -18.812 -14.484 1 96.31 75 ARG B O 1
ATOM 1715 N N . LEU B 1 76 ? -4.664 -16.844 -14.336 1 97.44 76 LEU B N 1
ATOM 1716 C CA . LEU B 1 76 ? -4.066 -17.234 -13.062 1 97.44 76 LEU B CA 1
ATOM 1717 C C . LEU B 1 76 ? -4.492 -16.281 -11.945 1 97.44 76 LEU B C 1
ATOM 1719 O O . LEU B 1 76 ? -3.811 -16.172 -10.922 1 97.44 76 LEU B O 1
ATOM 1723 N N . ARG B 1 77 ? -5.652 -15.656 -12.125 1 96.75 77 ARG B N 1
ATOM 1724 C CA . ARG B 1 77 ? -6.176 -14.719 -11.141 1 96.75 77 ARG B CA 1
ATOM 1725 C C . ARG B 1 77 ? -6.391 -15.406 -9.797 1 96.75 77 ARG B C 1
ATOM 1727 O O . ARG B 1 77 ? -6.203 -14.789 -8.742 1 96.75 77 ARG B O 1
ATOM 1734 N N . LYS B 1 78 ? -6.676 -16.656 -9.781 1 96.56 78 LYS B N 1
ATOM 1735 C CA . LYS B 1 78 ? -7.074 -17.375 -8.57 1 96.56 78 LY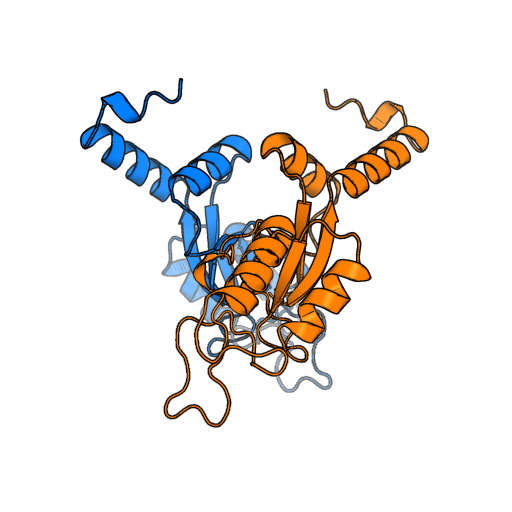S B CA 1
ATOM 1736 C C . LYS B 1 78 ? -5.891 -17.547 -7.625 1 96.56 78 LYS B C 1
ATOM 1738 O O . LYS B 1 78 ? -6.078 -17.688 -6.41 1 96.56 78 LYS B O 1
ATOM 1743 N N . ILE B 1 79 ? -4.734 -17.531 -8.102 1 98.06 79 ILE B N 1
ATOM 1744 C CA . ILE B 1 79 ? -3.592 -17.781 -7.227 1 98.06 79 ILE B CA 1
ATOM 1745 C C . ILE B 1 79 ? -2.941 -16.453 -6.844 1 98.06 79 ILE B C 1
ATOM 1747 O O . ILE B 1 79 ? -1.94 -16.422 -6.125 1 98.06 79 ILE B O 1
ATOM 1751 N N . LEU B 1 80 ? -3.484 -15.367 -7.363 1 97.88 80 LEU B N 1
ATOM 1752 C CA . LEU B 1 80 ? -2.938 -14.047 -7.078 1 97.88 80 LEU B CA 1
ATOM 1753 C C . LEU B 1 80 ? -3.338 -13.578 -5.684 1 97.88 80 LEU B C 1
ATOM 1755 O O . LEU B 1 80 ? -4.527 -13.508 -5.363 1 97.88 80 LEU B O 1
ATOM 1759 N N . ASP B 1 81 ? -2.377 -13.312 -4.871 1 98 81 ASP B N 1
ATOM 1760 C CA . ASP B 1 81 ? -2.646 -12.602 -3.623 1 98 81 ASP B CA 1
ATOM 1761 C C . ASP B 1 81 ? -2.904 -11.117 -3.881 1 98 81 ASP B C 1
ATOM 1763 O O . ASP B 1 81 ? -1.986 -10.375 -4.234 1 98 81 ASP B O 1
ATOM 1767 N N . LEU B 1 82 ? -4.105 -10.742 -3.662 1 95.56 82 LEU B N 1
ATOM 1768 C CA . LEU B 1 82 ? -4.512 -9.383 -3.988 1 95.56 82 LEU B CA 1
ATOM 1769 C C . LEU B 1 82 ? -4.281 -8.445 -2.803 1 95.56 82 LEU B C 1
ATOM 1771 O O . LEU B 1 82 ? -4.582 -7.254 -2.881 1 95.56 82 LEU B O 1
ATOM 1775 N N . ALA B 1 83 ? -3.703 -8.938 -1.728 1 97 83 ALA B N 1
ATOM 1776 C CA . ALA B 1 83 ? -3.561 -8.109 -0.531 1 97 83 ALA B CA 1
ATOM 1777 C C . ALA B 1 83 ? -2.186 -8.297 0.105 1 97 83 ALA B C 1
ATOM 1779 O O . ALA B 1 83 ? -2.078 -8.508 1.315 1 97 83 ALA B O 1
ATOM 1780 N N . PRO B 1 84 ? -1.196 -8.234 -0.727 1 96.81 84 PRO B N 1
ATOM 1781 C CA . PRO B 1 84 ? 0.119 -8.32 -0.087 1 96.81 84 PRO B CA 1
ATOM 1782 C C . PRO B 1 84 ? 0.406 -7.129 0.825 1 96.81 84 PRO B C 1
ATOM 1784 O O . PRO B 1 84 ? -0.026 -6.008 0.539 1 96.81 84 PRO B O 1
ATOM 1787 N N . ILE B 1 85 ? 1.124 -7.387 1.906 1 96.88 85 ILE B N 1
ATOM 1788 C CA . ILE B 1 85 ? 1.543 -6.297 2.781 1 96.88 85 ILE B CA 1
ATOM 1789 C C . ILE B 1 85 ? 2.58 -5.434 2.068 1 96.88 85 ILE B C 1
ATOM 1791 O O . ILE B 1 85 ? 3.523 -5.953 1.468 1 96.88 85 ILE B O 1
ATOM 1795 N N . THR B 1 86 ? 2.346 -4.168 2.094 1 97.25 86 THR B N 1
ATOM 1796 C CA . THR B 1 86 ? 3.27 -3.232 1.461 1 97.25 86 THR B CA 1
ATOM 1797 C C . THR B 1 86 ? 3.74 -2.18 2.459 1 97.25 86 THR B C 1
ATOM 1799 O O . THR B 1 86 ? 3.07 -1.923 3.463 1 97.25 86 THR B O 1
ATOM 1802 N N . ILE B 1 87 ? 4.859 -1.671 2.229 1 97.38 87 ILE B N 1
ATOM 1803 C CA . ILE B 1 87 ? 5.379 -0.477 2.885 1 97.38 87 ILE B CA 1
ATOM 1804 C C . ILE B 1 87 ? 5.824 0.538 1.834 1 97.38 87 ILE B C 1
ATOM 1806 O O . ILE B 1 87 ? 5.938 0.207 0.651 1 97.38 87 ILE B O 1
ATOM 1810 N N . THR B 1 88 ? 5.973 1.774 2.244 1 96.88 88 THR B N 1
ATOM 1811 C CA . THR B 1 88 ? 6.496 2.771 1.313 1 96.88 88 THR B CA 1
ATOM 1812 C C . THR B 1 88 ? 8.008 2.912 1.464 1 96.88 88 THR B C 1
ATOM 1814 O O . THR B 1 88 ? 8.578 2.463 2.459 1 96.88 88 THR B O 1
ATOM 1817 N N . ASP B 1 89 ? 8.648 3.518 0.418 1 96.81 89 ASP B N 1
ATOM 1818 C CA . ASP B 1 89 ? 10.086 3.756 0.442 1 96.81 89 ASP B CA 1
ATOM 1819 C C . ASP B 1 89 ? 10.445 4.848 1.448 1 96.81 89 ASP B C 1
ATOM 1821 O O . ASP B 1 89 ? 11.625 5.07 1.734 1 96.81 89 ASP B O 1
ATOM 1825 N N . GLN B 1 90 ? 9.445 5.414 2.088 1 96.44 90 GLN B N 1
ATOM 1826 C CA . GLN B 1 90 ? 9.664 6.5 3.035 1 96.44 90 GLN B CA 1
ATOM 1827 C C . GLN B 1 90 ? 9.555 6.004 4.477 1 96.44 90 GLN B C 1
ATOM 1829 O O . GLN B 1 90 ? 9.852 6.742 5.418 1 96.44 90 GLN B O 1
ATOM 1834 N N . MET B 1 91 ? 9.164 4.727 4.664 1 97.19 91 MET B N 1
ATOM 1835 C CA . MET B 1 91 ? 8.984 4.184 6.008 1 97.19 91 MET B CA 1
ATOM 1836 C C . MET B 1 91 ? 10.328 3.922 6.676 1 97.19 91 MET B C 1
ATOM 1838 O O . MET B 1 91 ? 11.203 3.289 6.086 1 97.19 91 MET B O 1
ATOM 1842 N N . PRO B 1 92 ? 10.555 4.453 7.902 1 95.81 92 PRO B N 1
ATOM 1843 C CA . PRO B 1 92 ? 11.812 4.176 8.594 1 95.81 92 PRO B CA 1
ATOM 1844 C C . PRO B 1 92 ? 12.062 2.682 8.789 1 95.81 92 PRO B C 1
ATOM 1846 O O . PRO B 1 92 ? 11.125 1.93 9.078 1 95.81 92 PRO B O 1
ATOM 1849 N N . MET B 1 93 ? 13.289 2.346 8.641 1 95.38 93 MET B N 1
ATOM 1850 C CA . MET B 1 93 ? 13.656 0.938 8.75 1 95.38 93 MET B CA 1
ATOM 1851 C C . MET B 1 93 ? 13.281 0.378 10.117 1 95.38 93 MET B C 1
ATOM 1853 O O . MET B 1 93 ? 12.945 -0.802 10.234 1 95.38 93 MET B O 1
ATOM 1857 N N . GLU B 1 94 ? 13.375 1.207 11.125 1 95.44 94 GLU B N 1
ATOM 1858 C CA . GLU B 1 94 ? 12.961 0.767 12.453 1 95.44 94 GLU B CA 1
ATOM 1859 C C . GLU B 1 94 ? 11.5 0.342 12.469 1 95.44 94 GLU B C 1
ATOM 1861 O O . GLU B 1 94 ? 11.141 -0.649 13.109 1 95.44 94 GLU B O 1
ATOM 1866 N N . THR B 1 95 ? 10.688 1.118 11.773 1 97 95 THR B N 1
ATOM 1867 C CA . THR B 1 95 ? 9.266 0.794 11.672 1 97 95 THR B CA 1
ATOM 1868 C C . THR B 1 95 ? 9.055 -0.477 10.852 1 97 95 THR B C 1
ATOM 1870 O O . THR B 1 95 ? 8.234 -1.32 11.211 1 97 95 THR B O 1
ATOM 1873 N N . VAL B 1 96 ? 9.805 -0.603 9.852 1 98.06 96 VAL B N 1
ATOM 1874 C CA . VAL B 1 96 ? 9.742 -1.798 9.016 1 98.06 96 VAL B CA 1
ATOM 1875 C C . VAL B 1 96 ? 10.102 -3.029 9.844 1 98.06 96 VAL B C 1
ATOM 1877 O O . VAL B 1 96 ? 9.383 -4.035 9.82 1 98.06 96 VAL B O 1
ATOM 1880 N N . VAL B 1 97 ? 11.18 -2.912 10.586 1 97.56 97 VAL B N 1
ATOM 1881 C CA . VAL B 1 97 ? 11.617 -4.012 11.438 1 97.56 97 VAL B CA 1
ATOM 1882 C C . VAL B 1 97 ? 10.516 -4.383 12.422 1 97.56 97 VAL B C 1
ATOM 1884 O O . VAL B 1 97 ? 10.219 -5.562 12.617 1 97.56 97 VAL B O 1
ATOM 1887 N N . ASP B 1 98 ? 9.898 -3.41 13 1 97.44 98 ASP B N 1
ATOM 1888 C CA . ASP B 1 98 ? 8.812 -3.633 13.953 1 97.44 98 ASP B CA 1
ATOM 1889 C C . ASP B 1 98 ? 7.637 -4.34 13.289 1 97.44 98 ASP B C 1
ATOM 1891 O O . ASP B 1 98 ? 7.027 -5.234 13.883 1 97.44 98 ASP B O 1
ATOM 1895 N N . MET B 1 99 ? 7.359 -3.961 12.102 1 98.19 99 MET B N 1
ATOM 1896 C CA . MET B 1 99 ? 6.262 -4.594 11.367 1 98.19 99 MET B CA 1
ATOM 1897 C C . MET B 1 99 ? 6.562 -6.062 11.102 1 98.19 99 MET B C 1
ATOM 1899 O O . MET B 1 99 ? 5.688 -6.918 11.258 1 98.19 99 MET B O 1
ATOM 1903 N N . PHE B 1 100 ? 7.801 -6.328 10.68 1 98.38 100 PHE B N 1
ATOM 1904 C CA . PHE B 1 100 ? 8.188 -7.715 10.453 1 98.38 100 PHE B CA 1
ATOM 1905 C C . PHE B 1 100 ? 8.008 -8.547 11.719 1 98.38 100 PHE B C 1
ATOM 1907 O O . PHE B 1 100 ? 7.465 -9.648 11.68 1 98.38 100 PHE B O 1
ATOM 1914 N N . ARG B 1 101 ? 8.438 -7.973 12.75 1 97.62 101 ARG B N 1
ATOM 1915 C CA . ARG B 1 101 ? 8.398 -8.688 14.023 1 97.62 101 ARG B CA 1
ATOM 1916 C C . ARG B 1 101 ? 6.957 -8.906 14.477 1 97.62 101 ARG B C 1
ATOM 1918 O O . ARG B 1 101 ? 6.574 -10.023 14.828 1 97.62 101 ARG B O 1
ATOM 1925 N N . LYS B 1 102 ? 6.176 -7.945 14.477 1 98.5 102 LYS B N 1
ATOM 1926 C CA . LYS B 1 102 ? 4.832 -7.992 15.039 1 98.5 102 LYS B CA 1
ATOM 1927 C C . LYS B 1 102 ? 3.891 -8.805 14.156 1 98.5 102 LYS B C 1
ATOM 1929 O O . LYS B 1 102 ? 3.016 -9.516 14.656 1 98.5 102 LYS B O 1
ATOM 1934 N N . LEU B 1 103 ? 4.074 -8.703 12.852 1 98.38 103 LEU B N 1
ATOM 1935 C CA . LEU B 1 103 ? 3.154 -9.375 11.938 1 98.38 103 LEU B CA 1
ATOM 1936 C C . LEU B 1 103 ? 3.709 -10.727 11.5 1 98.38 103 LEU B C 1
ATOM 1938 O O . LEU B 1 103 ? 3 -11.516 10.875 1 98.38 103 LEU B O 1
ATOM 1942 N N . GLY B 1 104 ? 4.93 -10.992 11.75 1 98.12 104 GLY B N 1
ATOM 1943 C CA . GLY B 1 104 ? 5.547 -12.242 11.328 1 98.12 104 GLY B CA 1
ATOM 1944 C C . GLY B 1 104 ? 5.695 -12.352 9.82 1 98.12 104 GLY B C 1
ATOM 1945 O O . GLY B 1 104 ? 5.348 -13.367 9.234 1 98.12 104 GLY B O 1
ATOM 1946 N N . LEU B 1 105 ? 6.23 -11.273 9.305 1 97.88 105 LEU B N 1
ATOM 1947 C CA . LEU B 1 105 ? 6.309 -11.219 7.848 1 97.88 105 LEU B CA 1
ATOM 1948 C C . LEU B 1 105 ? 7.527 -11.984 7.34 1 97.88 105 LEU B C 1
ATOM 1950 O O . LEU B 1 105 ? 8.594 -11.938 7.957 1 97.88 105 LEU B O 1
ATOM 1954 N N . ARG B 1 106 ? 7.383 -12.688 6.184 1 97.31 106 ARG B N 1
ATOM 1955 C CA . ARG B 1 106 ? 8.523 -13.266 5.477 1 97.31 106 ARG B CA 1
ATOM 1956 C C . ARG B 1 106 ? 9.055 -12.305 4.418 1 97.31 106 ARG B C 1
ATOM 1958 O O . ARG B 1 106 ? 10.242 -12.32 4.094 1 97.31 106 ARG B O 1
ATOM 1965 N N . GLN B 1 107 ? 8.227 -11.492 3.932 1 97.38 107 GLN B N 1
ATOM 1966 C CA . GLN B 1 107 ? 8.586 -10.469 2.955 1 97.38 107 GLN B CA 1
ATOM 1967 C C . GLN B 1 107 ? 7.539 -9.359 2.918 1 97.38 107 GLN B C 1
ATOM 1969 O O . GLN B 1 107 ? 6.406 -9.547 3.369 1 97.38 107 GLN B O 1
ATOM 1974 N N . THR B 1 108 ? 7.871 -8.234 2.447 1 98.06 108 THR B N 1
ATOM 1975 C CA . THR B 1 108 ? 6.949 -7.152 2.119 1 98.06 108 THR B CA 1
ATOM 1976 C C . THR B 1 108 ? 7.375 -6.449 0.833 1 98.06 108 THR B C 1
ATOM 1978 O O . THR B 1 108 ? 8.516 -6.578 0.397 1 98.06 108 THR B O 1
ATOM 1981 N N . LEU B 1 109 ? 6.391 -5.816 0.209 1 98.31 109 LEU B N 1
ATOM 1982 C CA . LEU B 1 109 ? 6.664 -5.078 -1.02 1 98.31 109 LEU B CA 1
ATOM 1983 C C . LEU B 1 109 ? 6.844 -3.592 -0.734 1 98.31 109 LEU B C 1
ATOM 1985 O O . LEU B 1 109 ? 6.113 -3.018 0.077 1 98.31 109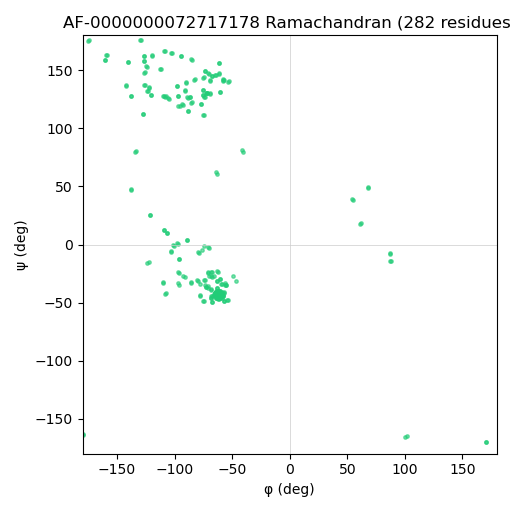 LEU B O 1
ATOM 1989 N N . VAL B 1 110 ? 7.805 -3.004 -1.315 1 98.31 110 VAL B N 1
ATOM 1990 C CA . VAL B 1 110 ? 8.07 -1.576 -1.167 1 98.31 110 VAL B CA 1
ATOM 1991 C C . VAL B 1 110 ? 7.465 -0.814 -2.344 1 98.31 110 VAL B C 1
ATOM 1993 O O . VAL B 1 110 ? 7.676 -1.179 -3.502 1 98.31 110 VAL B O 1
ATOM 1996 N N . THR B 1 111 ? 6.688 0.176 -2.027 1 96.81 111 THR B N 1
ATOM 1997 C CA . THR B 1 111 ? 6.051 0.959 -3.082 1 96.81 111 THR B CA 1
ATOM 1998 C C . THR B 1 111 ? 6.336 2.447 -2.893 1 96.81 111 THR B C 1
ATOM 2000 O O . THR B 1 111 ? 6.762 2.873 -1.818 1 96.81 111 THR B O 1
ATOM 2003 N N . HIS B 1 112 ? 6.227 3.201 -3.943 1 93.81 112 HIS B N 1
ATOM 2004 C CA . HIS B 1 112 ? 6.176 4.66 -3.986 1 93.81 112 HIS B CA 1
ATOM 2005 C C . HIS B 1 112 ? 4.969 5.145 -4.777 1 93.81 112 HIS B C 1
ATOM 2007 O O . HIS B 1 112 ? 4.906 4.965 -5.996 1 93.81 112 HIS B O 1
ATOM 2013 N N . ASN B 1 113 ? 4.043 5.75 -4.117 1 89.56 113 ASN B N 1
ATOM 2014 C CA . ASN B 1 113 ? 2.816 6.199 -4.77 1 89.56 113 ASN B CA 1
ATOM 2015 C C . ASN B 1 113 ? 2.123 5.059 -5.512 1 89.56 113 ASN B C 1
ATOM 2017 O O . ASN B 1 113 ? 1.738 5.211 -6.672 1 89.56 113 ASN B O 1
ATOM 2021 N N . GLY B 1 114 ? 2.168 3.896 -4.871 1 91.19 114 GLY B N 1
ATOM 2022 C CA . GLY B 1 114 ? 1.47 2.746 -5.422 1 91.19 114 GLY B CA 1
ATOM 2023 C C . GLY B 1 114 ? 2.299 1.97 -6.426 1 91.19 114 GLY B C 1
ATOM 2024 O O . GLY B 1 114 ? 1.915 0.876 -6.844 1 91.19 114 GLY B O 1
ATOM 2025 N N . ARG B 1 115 ? 3.453 2.543 -6.766 1 94.19 115 ARG B N 1
ATOM 2026 C CA . ARG B 1 115 ? 4.332 1.879 -7.723 1 94.19 115 ARG B CA 1
ATOM 2027 C C . ARG B 1 115 ? 5.32 0.958 -7.012 1 94.19 115 ARG B C 1
ATOM 2029 O O . ARG B 1 115 ? 5.875 1.318 -5.969 1 94.19 115 ARG B O 1
ATOM 2036 N N . LEU B 1 116 ? 5.543 -0.202 -7.598 1 97.25 116 LEU B N 1
ATOM 2037 C CA . LEU B 1 116 ? 6.449 -1.187 -7.012 1 97.25 116 LEU B CA 1
ATOM 2038 C C . LEU B 1 116 ? 7.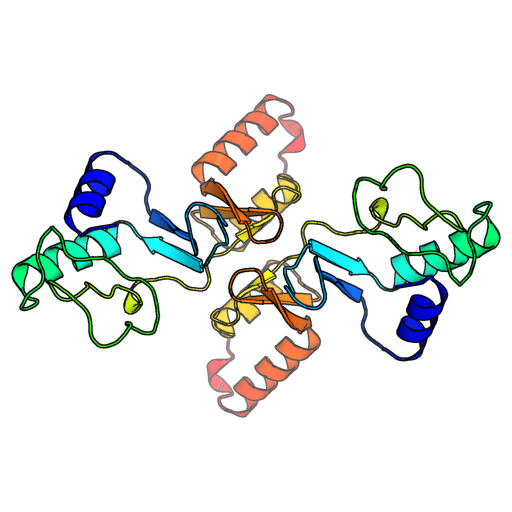898 -0.74 -7.148 1 97.25 116 LEU B C 1
ATOM 2040 O O . LEU B 1 116 ? 8.336 -0.367 -8.242 1 97.25 116 LEU B O 1
ATOM 2044 N N . LEU B 1 117 ? 8.68 -0.785 -6.023 1 97.69 117 LEU B N 1
ATOM 2045 C CA . LEU B 1 117 ? 10.102 -0.48 -6.047 1 97.69 117 LEU B CA 1
ATOM 2046 C C . LEU B 1 117 ? 10.93 -1.738 -5.816 1 97.69 117 LEU B C 1
ATOM 2048 O O . LEU B 1 117 ? 12.062 -1.839 -6.301 1 97.69 117 LEU B O 1
ATOM 2052 N N . GLY B 1 118 ? 10.328 -2.629 -4.992 1 97.69 118 GLY B N 1
ATOM 2053 C CA . GLY B 1 118 ? 11.078 -3.836 -4.684 1 97.69 118 GLY B CA 1
ATOM 2054 C C . GLY B 1 118 ? 10.445 -4.672 -3.592 1 97.69 118 GLY B C 1
ATOM 2055 O O . GLY B 1 118 ? 9.273 -4.477 -3.252 1 97.69 118 GLY B O 1
ATOM 2056 N N . ILE B 1 119 ? 11.234 -5.652 -3.162 1 97.75 119 ILE B N 1
ATOM 2057 C CA . ILE B 1 119 ? 10.82 -6.582 -2.119 1 97.75 119 ILE B CA 1
ATOM 2058 C C . ILE B 1 119 ? 11.82 -6.551 -0.966 1 97.75 119 ILE B C 1
ATOM 2060 O O . ILE B 1 119 ? 13.031 -6.496 -1.188 1 97.75 119 ILE B O 1
ATOM 2064 N N . ILE B 1 120 ? 11.336 -6.441 0.216 1 97.88 120 ILE B N 1
ATOM 2065 C CA . ILE B 1 120 ? 12.141 -6.648 1.412 1 97.88 120 ILE B CA 1
ATOM 2066 C C . ILE B 1 120 ? 11.797 -7.996 2.039 1 97.88 120 ILE B C 1
ATOM 2068 O O . ILE B 1 120 ? 10.625 -8.305 2.256 1 97.88 120 ILE B O 1
ATOM 2072 N N . THR B 1 121 ? 12.789 -8.82 2.246 1 97.5 121 THR B N 1
ATOM 2073 C CA . THR B 1 121 ? 12.594 -10.117 2.871 1 97.5 121 THR B CA 1
ATOM 2074 C C . THR B 1 121 ? 13.031 -10.094 4.332 1 97.5 121 THR B C 1
ATOM 2076 O O . THR B 1 121 ? 13.727 -9.164 4.758 1 97.5 121 THR B O 1
ATOM 2079 N N . LYS B 1 122 ? 12.633 -11.078 5.047 1 97.69 122 LYS B N 1
ATOM 2080 C CA . LYS B 1 122 ? 13.102 -11.258 6.418 1 97.69 122 LYS B CA 1
ATOM 2081 C C . LYS B 1 122 ? 14.625 -11.32 6.473 1 97.69 122 LYS B C 1
ATOM 2083 O O . LYS B 1 122 ? 15.242 -10.75 7.383 1 97.69 122 LYS B O 1
ATOM 2088 N N . LYS B 1 123 ? 15.18 -11.875 5.484 1 96.56 123 LYS B N 1
ATOM 2089 C CA . LYS B 1 123 ? 16.641 -11.953 5.402 1 96.56 123 LYS B CA 1
ATOM 2090 C C . LYS B 1 123 ? 17.25 -10.555 5.309 1 96.56 123 LYS B C 1
ATOM 2092 O O . LYS B 1 123 ? 18.281 -10.281 5.945 1 96.56 123 LYS B O 1
ATOM 2097 N N . ASP B 1 124 ? 16.688 -9.727 4.559 1 96.31 124 ASP B N 1
ATOM 2098 C CA . ASP B 1 124 ? 17.156 -8.352 4.422 1 96.31 124 ASP B CA 1
ATOM 2099 C C . ASP B 1 124 ? 17.109 -7.617 5.758 1 96.31 124 ASP B C 1
ATOM 2101 O O . ASP B 1 124 ? 18.031 -6.895 6.113 1 96.31 124 ASP B O 1
ATOM 2105 N N . VAL B 1 125 ? 15.953 -7.805 6.445 1 97.19 125 VAL B N 1
ATOM 2106 C CA . VAL B 1 125 ? 15.734 -7.145 7.73 1 97.19 125 VAL B CA 1
ATOM 2107 C C . VAL B 1 125 ? 16.75 -7.656 8.75 1 97.19 125 VAL B C 1
ATOM 2109 O O . VAL B 1 125 ? 17.344 -6.871 9.492 1 97.19 125 VAL B O 1
ATOM 2112 N N . LEU B 1 126 ? 16.984 -8.93 8.727 1 97.06 126 LEU B N 1
ATOM 2113 C CA . LEU B 1 126 ? 17.938 -9.539 9.648 1 97.06 126 LEU B CA 1
ATOM 2114 C C . LEU B 1 126 ? 19.344 -9.023 9.383 1 97.06 126 LEU B C 1
ATOM 2116 O O . LEU B 1 126 ? 20.094 -8.758 10.32 1 97.06 126 LEU B O 1
ATOM 2120 N N . ARG B 1 127 ? 19.703 -8.891 8.164 1 95.38 127 ARG B N 1
ATOM 2121 C CA . ARG B 1 127 ? 21 -8.328 7.797 1 95.38 127 ARG B CA 1
ATOM 2122 C C . ARG B 1 127 ? 21.141 -6.891 8.281 1 95.38 127 ARG B C 1
ATOM 2124 O O . ARG B 1 127 ? 22.203 -6.492 8.758 1 95.38 127 ARG B O 1
ATOM 2131 N N . HIS B 1 128 ? 20.062 -6.148 8.086 1 93.44 128 HIS B N 1
ATOM 2132 C CA . HIS B 1 128 ? 20.062 -4.766 8.547 1 93.44 128 HIS B CA 1
ATOM 2133 C C . HIS B 1 128 ? 20.234 -4.684 10.055 1 93.44 128 HIS B C 1
ATOM 2135 O O . HIS B 1 128 ? 21 -3.846 10.555 1 93.44 128 HIS B O 1
ATOM 2141 N N . ILE B 1 129 ? 19.562 -5.523 10.797 1 92.75 129 ILE B N 1
ATOM 2142 C CA . ILE B 1 129 ? 19.656 -5.566 12.25 1 92.75 129 ILE B CA 1
ATOM 2143 C C . ILE B 1 129 ? 21.078 -5.906 12.672 1 92.75 129 ILE B C 1
ATOM 2145 O O . ILE B 1 129 ? 21.625 -5.281 13.586 1 92.75 129 ILE B O 1
ATOM 2149 N N . LYS B 1 130 ? 21.672 -6.828 12.07 1 92.06 130 LYS B N 1
ATOM 2150 C CA . LYS B 1 130 ? 23.047 -7.219 12.375 1 92.06 130 LYS B CA 1
ATOM 2151 C C . LYS B 1 130 ? 24 -6.059 12.148 1 92.06 130 LYS B C 1
ATOM 2153 O O . LYS B 1 130 ? 24.922 -5.848 12.938 1 92.06 130 LYS B O 1
ATOM 2158 N N . PHE B 1 131 ? 23.719 -5.355 11.07 1 88.62 131 PHE B N 1
ATOM 2159 C CA . PHE B 1 131 ? 24.547 -4.199 10.75 1 88.62 131 PHE B CA 1
ATOM 2160 C C . PHE B 1 131 ? 24.453 -3.143 11.844 1 88.62 131 PHE B C 1
ATOM 2162 O O . PHE B 1 131 ? 25.469 -2.58 12.266 1 88.62 131 PHE B O 1
ATOM 2169 N N . LEU B 1 132 ? 23.219 -2.881 12.312 1 83.69 132 LEU B N 1
ATOM 2170 C CA . LEU B 1 132 ? 23.016 -1.899 13.375 1 83.69 132 LEU B CA 1
ATOM 2171 C C . LEU B 1 132 ? 23.672 -2.348 14.664 1 83.69 132 LEU B C 1
ATOM 2173 O O . LEU B 1 132 ? 24.234 -1.524 15.406 1 83.69 132 LEU B O 1
ATOM 2177 N N . GLU B 1 133 ? 23.531 -3.615 14.938 1 84 133 GLU B N 1
ATOM 2178 C CA . GLU B 1 133 ? 24.156 -4.164 16.141 1 84 133 GLU B CA 1
ATOM 2179 C C . GLU B 1 133 ? 25.672 -4.059 16.078 1 84 133 GLU B C 1
ATOM 2181 O O . GLU B 1 133 ? 26.344 -3.861 17.094 1 84 133 GLU B O 1
ATOM 2186 N N . SER B 1 134 ? 26.172 -4.25 14.945 1 84.06 134 SER B N 1
ATOM 2187 C CA . SER B 1 134 ? 27.609 -4.148 14.773 1 84.06 134 SER B CA 1
ATOM 2188 C C . SER B 1 134 ? 28.078 -2.703 14.883 1 84.06 134 SER B C 1
ATOM 2190 O O . SER B 1 134 ? 29.172 -2.438 15.391 1 84.06 134 SER B O 1
ATOM 2192 N N . GLU B 1 135 ? 27.219 -1.91 14.336 1 74.62 135 GLU B N 1
ATOM 2193 C CA . GLU B 1 135 ? 27.594 -0.499 14.383 1 74.62 135 GLU B CA 1
ATOM 2194 C C . GLU B 1 135 ? 27.406 0.071 15.789 1 74.62 135 GLU B C 1
ATOM 2196 O O . GLU B 1 135 ? 28.219 0.869 16.25 1 74.62 135 GLU B O 1
ATOM 2201 N N . ASP B 1 136 ? 26.188 -0.185 16.438 1 64.19 136 ASP B N 1
ATOM 2202 C CA . ASP B 1 136 ? 25.922 0.23 17.812 1 64.19 136 ASP B CA 1
ATOM 2203 C C . ASP B 1 136 ? 25.281 -0.901 18.609 1 64.19 136 ASP B C 1
ATOM 2205 O O . ASP B 1 136 ? 24.062 -0.943 18.766 1 64.19 136 ASP B O 1
ATOM 2209 N N . PRO B 1 137 ? 26.125 -1.831 19.047 1 56.25 137 PRO B N 1
ATOM 2210 C CA . PRO B 1 137 ? 25.641 -2.994 19.797 1 56.25 137 PRO B CA 1
ATOM 2211 C C . PRO B 1 137 ? 24.656 -2.617 20.891 1 56.25 137 PRO B C 1
ATOM 2213 O O . PRO B 1 137 ? 23.766 -3.412 21.234 1 56.25 137 PRO B O 1
ATOM 2216 N N . GLU B 1 138 ? 24.781 -1.553 21.422 1 54.19 138 GLU B N 1
ATOM 2217 C CA . GLU B 1 138 ? 23.906 -1.132 22.516 1 54.19 138 GLU B CA 1
ATOM 2218 C C . GLU B 1 138 ? 22.516 -0.759 22.016 1 54.19 138 GLU B C 1
ATOM 2220 O O . GLU B 1 138 ? 21.562 -0.695 22.797 1 54.19 138 GLU B O 1
ATOM 2225 N N . SER B 1 139 ? 22.438 -0.218 20.922 1 49.12 139 SER B N 1
ATOM 2226 C CA . SER B 1 139 ? 21.188 0.332 20.406 1 49.12 139 SER B CA 1
ATOM 2227 C C . SER B 1 139 ? 20.156 -0.77 20.141 1 49.12 139 SER B C 1
ATOM 2229 O O . SER B 1 139 ? 19 -0.487 19.828 1 49.12 139 SER B O 1
ATOM 2231 N N . VAL B 1 140 ? 20.625 -1.956 19.859 1 48.12 140 VAL B N 1
ATOM 2232 C CA . VAL B 1 140 ? 19.688 -2.992 19.422 1 48.12 140 VAL B CA 1
ATOM 2233 C C . VAL B 1 140 ? 18.875 -3.498 20.609 1 48.12 140 VAL B C 1
ATOM 2235 O O . VAL B 1 140 ? 18.203 -4.523 20.516 1 48.12 140 VAL B O 1
ATOM 2238 N N . LEU B 1 141 ? 19 -3.061 21.969 1 38.12 141 LEU B N 1
ATOM 2239 C CA . LEU B 1 141 ? 18.25 -3.633 23.078 1 38.12 141 LEU B CA 1
ATOM 2240 C C . LEU B 1 141 ? 16.75 -3.383 22.891 1 38.12 141 LEU B C 1
ATOM 2242 O O . LEU B 1 141 ? 16.297 -2.242 22.984 1 38.12 141 LEU B O 1
ATOM 2246 N N . PHE B 1 142 ? 16.188 -3.906 21.859 1 36.44 142 PHE B N 1
ATOM 2247 C CA . PHE B 1 142 ? 14.75 -3.91 22.047 1 36.44 142 PHE B CA 1
ATOM 2248 C C . PHE B 1 142 ? 14.391 -4.312 23.484 1 36.44 142 PHE B C 1
ATOM 2250 O O . PHE B 1 142 ? 14.719 -5.418 23.922 1 36.44 142 PHE B O 1
ATOM 2257 N N . ASN B 1 143 ? 14.477 -3.332 24.359 1 28.33 143 ASN B N 1
ATOM 2258 C CA . ASN B 1 143 ? 13.844 -3.607 25.656 1 28.33 143 ASN B CA 1
ATOM 2259 C C . ASN B 1 143 ? 12.445 -4.188 25.484 1 28.33 143 ASN B C 1
ATOM 2261 O O . ASN B 1 143 ? 11.734 -3.826 24.547 1 28.33 143 ASN B O 1
#